Protein 2FKK (pdb70)

Nearest PDB structures (foldseek):
  2fkk-assembly1_A  TM=1.005E+00  e=3.085E-36  Tequatrovirus T4
  2fl8-assembly1_A  TM=1.005E+00  e=4.673E-34  Tequatrovirus T4
  5iv5-assembly1_I  TM=9.991E-01  e=5.863E-32  Tequatrovirus T4
  5hx2-assembly1_G  TM=9.433E-01  e=1.288E-26  Tequatrovirus T4
  5hx2-assembly1_I  TM=9.293E-01  e=6.303E-25  Tequatrovirus T4

B-factor: mean 24.25, std 15.14, range [9.99, 146.69]

Solvent-accessible surface area: 15384 Å² total; per-residue (Å²): 226,209,141,94,88,37,121,23,59,88,34,77,68,26,47,49,16,73,41,102,120,148,48,20,101,80,51,19,83,90,38,164,72,76,112,25,78,37,108,56,98,48,38,79,25,38,56,108,55,54,37,32,29,62,37,85,30,70,126,35,79,79,50,0,61,99,72,44,51,67,19,53,13,72,72,62,22,128,88,99,116,87,77,62,108,49,143,76,114,85,25,125,100,93,1,72,1,75,80,19,96,84,130,62,40,85,48,32,66,28,59,44,37,71,66,79,70,98,46,60,55,83,113,126,114,88,103,103,108,124,156,91,140,132,177,93,135,138,107,82,183,145,43,108,109,167,160,268,105,175,206,203,148,62,204,100,88,117,92,76,119,92,112,108,46,127,56,95,104,82,87,146,135,154,155,105,57,86,31,17,11,19,27,55

Organism: Enterobacteria phage T4 (NCBI:txid10665)

GO terms:
  GO:0098025 virus tail, baseplate (C, IDA)

Radius of gyration: 28.76 Å; Cα contacts (8 Å, |Δi|>4): 223; chains: 1; bounding box: 38×33×103 Å

Secondary structure (DSSP, 8-state):
------S-EEE-S-EEES-SSS-STTSEEEPPPEEE---SHHHHHHHHS-TT-EEEESS--S-THHHHS---EEE-STT-------S-TT-TTTSSEEEEE-TTSPEESSS------SEE---GGGPPP---SS------TT-----------SPPPSSTT-SSPPPEE---S----EEEEE--

Foldseek 3Di:
DDDDQPAWDWDAFAKAFQDPPDDDPPRIGGDHIDTQTPPDVQSVVCVVAPFFDKDWAADDQDFVCVVPVDFDKDFPQVVHDDDDADPPCPPPQRQFAQVYADPVSGTDRDGDHDDDDFWDWDDPVPDDDDDDPDDDDADDPPDDDDDVDDDDHDDDDDPVVPPDPDIGGPDDDDDDIGMMGGND

Structure (mmCIF, N/CA/C/O backbone):
data_2FKK
#
_entry.id   2FKK
#
_cell.length_a   69.843
_cell.length_b   69.843
_cell.length_c   119.672
_cell.angle_alpha   90.00
_cell.angle_beta   90.00
_cell.angle_gamma   120.00
#
_symmetry.space_group_name_H-M   'P 3 2 1'
#
loop_
_entity.id
_entity.type
_entity.pdbx_description
1 polymer 'Baseplate structural protein Gp10'
2 non-polymer 'BROMIDE ION'
3 non-polymer 'PHOSPHITE ION'
4 non-polymer 2-AMINO-2-HYDROXYMETHYL-PROPANE-1,3-DIOL
5 non-polymer 1,2-ETHANEDIOL
6 water water
#
loop_
_atom_site.group_PDB
_atom_site.id
_atom_site.type_symbol
_atom_site.label_atom_id
_atom_site.label_alt_id
_atom_site.label_comp_id
_atom_site.label_asym_id
_atom_site.label_entity_id
_atom_site.label_seq_id
_atom_site.pdbx_PDB_ins_code
_atom_site.Cartn_x
_atom_site.Cartn_y
_atom_site.Cartn_z
_atom_site.occupancy
_atom_site.B_iso_or_equiv
_atom_site.auth_seq_id
_atom_site.auth_comp_id
_atom_site.auth_asym_id
_atom_site.auth_atom_id
_atom_site.pdbx_PDB_model_num
ATOM 1 N N . LEU A 1 10 ? 27.115 20.871 -10.861 1.00 55.54 406 LEU A N 1
ATOM 2 C CA . LEU A 1 10 ? 28.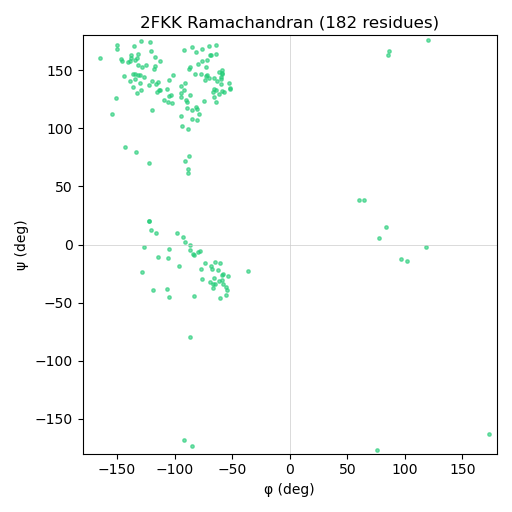279 21.691 -10.913 1.00 32.11 406 LEU A CA 1
ATOM 3 C C . LEU A 1 10 ? 29.239 21.259 -9.756 1.00 22.73 406 LEU A C 1
ATOM 4 O O . LEU A 1 10 ? 28.864 20.418 -8.957 1.00 22.15 406 LEU A O 1
ATOM 20 N N . TYR A 1 11 ? 30.424 21.824 -9.788 1.00 23.03 407 TYR A N 1
ATOM 21 C CA . TYR A 1 11 ? 31.528 21.386 -8.965 1.00 20.83 407 TYR A CA 1
ATOM 22 C C . TYR A 1 11 ? 31.978 22.466 -8.005 1.00 18.21 407 TYR A C 1
ATOM 23 O O . TYR A 1 11 ? 31.810 23.663 -8.257 1.00 22.95 407 TYR A O 1
ATOM 41 N N . VAL A 1 12 ? 32.567 22.025 -6.879 1.00 17.36 408 VAL A N 1
ATOM 42 C CA . VAL A 1 12 ? 33.057 22.961 -5.865 1.00 18.01 408 VAL A CA 1
ATOM 43 C C . VAL A 1 12 ? 34.334 23.607 -6.366 1.00 17.34 408 VAL A C 1
ATOM 44 O O . VAL A 1 12 ? 35.306 22.852 -6.692 1.00 19.97 408 VAL A O 1
ATOM 57 N N . SER A 1 13 ? 34.393 24.921 -6.432 1.00 17.43 409 SER A N 1
ATOM 58 C CA . SER A 1 13 ? 35.616 25.622 -6.778 1.00 18.55 409 SER A CA 1
ATOM 59 C C . SER A 1 13 ? 36.656 25.528 -5.686 1.00 17.67 409 SER A C 1
ATOM 60 O O . SER A 1 13 ? 36.305 25.610 -4.482 1.00 18.28 409 SER A O 1
ATOM 73 N N . GLN A 1 14 ? 37.925 25.422 -6.062 1.00 18.70 410 GLN A N 1
ATOM 74 C CA . GLN A 1 14 ? 39.019 25.500 -5.098 1.00 18.67 410 GLN A CA 1
ATOM 75 C C . GLN A 1 14 ? 39.072 26.817 -4.383 1.00 20.66 410 GLN A C 1
ATOM 76 O O . GLN A 1 14 ? 39.489 26.971 -3.236 1.00 23.87 410 GLN A O 1
ATOM 90 N N . GLY A 1 15 ? 38.669 27.870 -5.022 1.00 20.56 411 GLY A N 1
ATOM 91 C CA . GLY A 1 15 ? 38.677 29.239 -4.466 1.00 21.41 411 GLY A CA 1
ATOM 92 C C . GLY A 1 15 ? 40.093 29.741 -4.487 1.00 21.14 411 GLY A C 1
ATOM 93 O O . GLY A 1 15 ? 40.967 29.026 -4.978 1.00 28.28 411 GLY A O 1
ATOM 97 N N . PRO A 1 16 ? 40.247 30.934 -3.952 1.00 23.64 412 PRO A N 1
ATOM 98 C CA . PRO A 1 16 ? 41.577 31.461 -3.857 1.00 27.15 412 PRO A CA 1
ATOM 99 C C . PRO A 1 16 ? 42.166 30.614 -2.704 1.00 26.82 412 PRO A C 1
ATOM 100 O O . PRO A 1 16 ? 41.673 30.164 -1.653 1.00 35.30 412 PRO A O 1
ATOM 111 N N . GLY A 1 17 ? 43.376 30.348 -2.980 1.00 29.71 413 GLY A N 1
ATOM 112 C CA . GLY A 1 17 ? 44.144 29.660 -1.932 1.00 23.62 413 GLY A CA 1
ATOM 113 C C . GLY A 1 17 ? 44.254 30.566 -0.722 1.00 21.02 413 GLY A C 1
ATOM 114 O O . GLY A 1 17 ? 43.899 31.739 -0.749 1.00 23.49 413 GLY A O 1
ATOM 118 N N . VAL A 1 18 ? 44.768 30.006 0.365 1.00 16.65 414 VAL A N 1
ATOM 119 C CA . VAL A 1 18 ? 44.924 30.742 1.606 1.00 16.14 414 VAL A CA 1
ATOM 120 C C . VAL A 1 18 ? 46.352 30.648 2.081 1.00 16.36 414 VAL A C 1
ATOM 121 O O . VAL A 1 18 ? 47.042 29.641 1.919 1.00 17.29 414 VAL A O 1
ATOM 134 N N . ASP A 1 19 ? 46.785 31.757 2.663 1.00 17.42 415 ASP A N 1
ATOM 135 C CA . ASP A 1 19 ? 48.134 31.824 3.262 1.00 17.42 415 ASP A CA 1
ATOM 136 C C . ASP A 1 19 ? 48.049 31.277 4.692 1.00 16.80 415 ASP A C 1
ATOM 137 O O . ASP A 1 19 ? 47.498 31.896 5.597 1.00 17.90 415 ASP A O 1
ATOM 146 N N . ILE A 1 20 ? 48.594 30.110 4.899 1.00 15.62 416 ILE A N 1
ATOM 147 C CA . ILE A 1 20 ? 48.668 29.445 6.200 1.00 14.87 416 ILE A CA 1
ATOM 148 C C . ILE A 1 20 ? 49.955 29.923 6.850 1.00 15.03 416 ILE A C 1
ATOM 149 O O . ILE A 1 20 ? 51.068 29.412 6.573 1.00 16.51 416 ILE A O 1
ATOM 165 N N . SER A 1 21 ? 49.807 30.892 7.737 1.00 15.51 417 SER A N 1
ATOM 166 C CA . SER A 1 21 ? 50.926 31.540 8.369 1.00 16.78 417 SER A CA 1
ATOM 167 C C . SER A 1 21 ? 51.147 31.140 9.800 1.00 17.30 417 SER A C 1
ATOM 168 O O . SER A 1 21 ? 52.162 31.465 10.403 1.00 19.03 417 SER A O 1
ATOM 176 N N . GLY A 1 22 ? 50.186 30.440 10.383 1.00 14.90 418 GLY A N 1
ATOM 177 C CA . GLY A 1 22 ? 50.188 30.101 11.805 1.00 15.04 418 GLY A CA 1
ATOM 178 C C . GLY A 1 22 ? 50.136 28.652 12.135 1.00 13.54 418 GLY A C 1
ATOM 179 O O . GLY A 1 22 ? 49.751 28.313 13.238 1.00 14.34 418 GLY A O 1
ATOM 183 N N . ASP A 1 23 ? 50.503 27.787 11.209 1.00 14.25 419 ASP A N 1
ATOM 184 C CA . ASP A 1 23 ? 50.501 26.343 11.494 1.00 13.96 419 ASP A CA 1
ATOM 185 C C . ASP A 1 23 ? 51.645 25.990 12.450 1.00 14.09 419 ASP A C 1
ATOM 186 O O . ASP A 1 23 ? 52.634 26.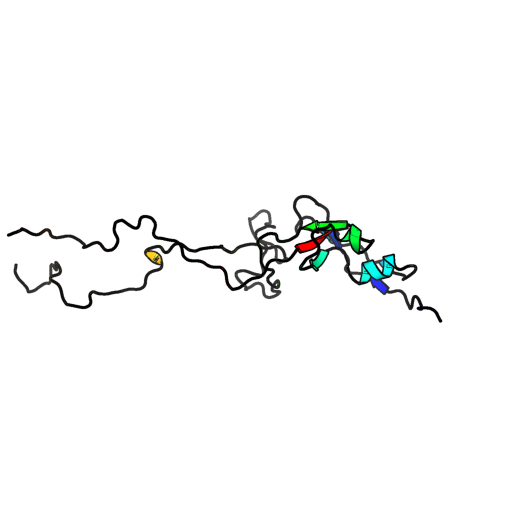692 12.547 1.00 15.70 419 ASP A O 1
ATOM 195 N N . VAL A 1 24 ? 51.464 24.838 13.101 1.00 14.36 420 VAL A N 1
ATOM 196 C CA . VAL A 1 24 ? 52.487 24.256 13.960 1.00 14.24 420 VAL A CA 1
ATOM 197 C C . VAL A 1 24 ? 52.597 22.776 13.642 1.00 14.42 420 VAL A C 1
ATOM 198 O O . VAL A 1 24 ? 51.676 22.156 13.127 1.00 15.56 420 VAL A O 1
ATOM 211 N N . ASN A 1 25 ? 53.775 22.216 14.024 1.00 14.85 421 ASN A N 1
ATOM 212 C CA . ASN A 1 25 ? 53.994 20.788 14.029 1.00 15.37 421 ASN A CA 1
ATOM 213 C C . ASN A 1 25 ? 54.537 20.386 15.398 1.00 14.56 421 ASN A C 1
ATOM 214 O O . ASN A 1 25 ? 55.163 21.155 16.082 1.00 16.03 421 ASN A O 1
ATOM 225 N N . LEU A 1 26 ? 54.250 19.137 15.746 1.00 15.09 422 LEU A N 1
ATOM 226 C CA . LEU A 1 26 ? 54.839 18.555 16.931 1.00 14.70 422 LEU A CA 1
ATOM 227 C C . LEU A 1 26 ? 56.238 18.033 16.666 1.00 16.40 422 LEU A C 1
ATOM 228 O O . LEU A 1 26 ? 56.509 17.532 15.605 1.00 18.27 422 LEU A O 1
ATOM 244 N N . THR A 1 27 ? 57.096 18.119 17.665 1.00 15.84 423 THR A N 1
ATOM 245 C CA . THR A 1 27 ? 58.411 17.552 17.593 1.00 17.13 423 THR A CA 1
ATOM 246 C C . THR A 1 27 ? 58.643 16.416 18.611 1.00 17.34 423 THR A C 1
ATOM 247 O O . THR A 1 27 ? 59.749 15.913 18.773 1.00 20.76 423 THR A O 1
ATOM 258 N N . ASP A 1 28 ? 57.550 15.975 19.265 1.00 17.09 424 ASP A N 1
ATOM 259 C CA . ASP A 1 28 ? 57.553 14.811 20.122 1.00 16.89 424 ASP A CA 1
ATOM 260 C C . ASP A 1 28 ? 56.123 14.248 20.034 1.00 16.09 424 ASP A C 1
AT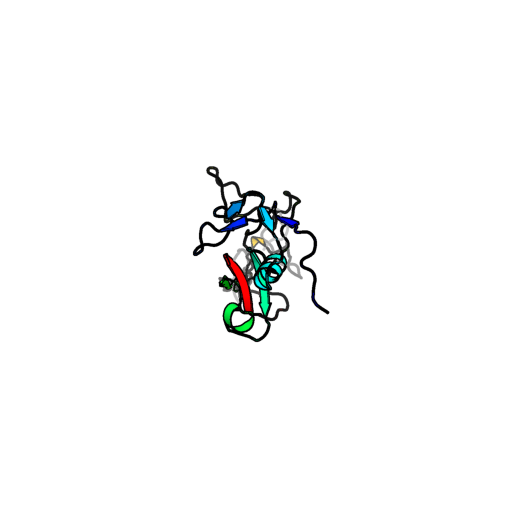OM 261 O O . ASP A 1 28 ? 55.172 14.997 20.244 1.00 17.19 424 ASP A O 1
ATOM 270 N N . PHE A 1 29 ? 56.007 12.972 19.703 1.00 16.62 425 PHE A N 1
ATOM 271 C CA . PHE A 1 29 ? 54.736 12.310 19.612 1.00 16.57 425 PHE A CA 1
ATOM 272 C C . PHE A 1 29 ? 54.453 11.392 20.784 1.00 17.14 425 PHE A C 1
ATOM 273 O O . PHE A 1 29 ? 53.382 10.822 20.841 1.00 19.25 425 PHE A O 1
ATOM 290 N N . ASP A 1 30 ? 55.409 11.254 21.678 1.00 19.26 426 ASP A N 1
ATOM 291 C CA . ASP A 1 30 ? 55.293 10.475 22.893 1.00 19.90 426 ASP A CA 1
ATOM 292 C C . ASP A 1 30 ? 54.692 11.388 23.972 1.00 20.49 426 ASP A C 1
ATOM 293 O O . ASP A 1 30 ? 53.513 11.381 24.264 1.00 23.83 426 ASP A O 1
ATOM 302 N N . LYS A 1 31 ? 55.512 12.229 24.564 1.00 20.44 427 LYS A N 1
ATOM 303 C CA . LYS A 1 31 ? 55.005 13.289 25.403 1.00 19.24 427 LYS A CA 1
ATOM 304 C C . LYS A 1 31 ? 54.575 14.421 24.474 1.00 16.81 427 LYS A C 1
ATOM 305 O O . LYS A 1 31 ? 55.382 14.957 23.727 1.00 19.58 427 LYS A O 1
ATOM 324 N N . ILE A 1 32 ? 53.300 14.764 24.492 1.00 15.80 428 ILE A N 1
ATOM 325 C CA . ILE A 1 32 ? 52.724 15.756 23.612 1.00 15.48 428 ILE A CA 1
ATOM 326 C C . ILE A 1 32 ? 52.699 17.111 24.264 1.00 14.47 428 ILE A C 1
ATOM 327 O O . ILE A 1 32 ? 52.299 17.222 25.432 1.00 16.05 428 ILE A O 1
ATOM 343 N N . GLY A 1 33 ? 53.068 18.146 23.515 1.00 14.67 429 GLY A N 1
ATOM 344 C CA . GLY A 1 33 ? 52.863 19.503 23.917 1.00 15.45 429 GLY A CA 1
ATOM 345 C C . GLY A 1 33 ? 54.097 20.307 24.030 1.00 13.79 429 GLY A C 1
ATOM 346 O O . GLY A 1 33 ? 55.231 19.832 23.895 1.00 15.04 429 GLY A O 1
ATOM 350 N N . TRP A 1 34 ? 53.907 21.588 24.322 1.00 13.83 430 TRP A N 1
ATOM 351 C CA . TRP A 1 34 ? 54.996 22.502 24.596 1.00 14.70 430 TRP A CA 1
ATOM 352 C C . TRP A 1 34 ? 55.899 21.908 25.652 1.00 15.33 430 TRP A C 1
ATOM 353 O O . TRP A 1 34 ? 55.363 21.330 26.639 1.00 15.26 430 TRP A O 1
ATOM 374 N N . PRO A 1 35 ? 57.200 21.943 25.508 1.00 15.77 431 PRO A N 1
ATOM 375 C CA . PRO A 1 35 ? 57.971 22.783 24.553 1.00 16.03 431 PRO A CA 1
ATOM 376 C C . PRO A 1 35 ? 58.159 22.203 23.187 1.00 16.26 431 PRO A C 1
ATOM 377 O O . PRO A 1 35 ? 58.762 22.843 22.334 1.00 17.51 431 PRO A O 1
ATOM 388 N N . ASN A 1 36 ? 57.723 20.959 22.954 1.00 15.52 432 ASN A N 1
ATOM 389 C CA . ASN A 1 36 ? 58.019 20.214 21.713 1.00 15.62 432 ASN A CA 1
ATOM 390 C C . ASN A 1 36 ? 56.990 20.480 20.627 1.00 14.89 432 ASN A C 1
ATOM 391 O O . ASN A 1 36 ? 56.310 19.578 20.121 1.00 15.42 432 ASN A O 1
ATOM 402 N N . VAL A 1 37 ? 56.914 21.739 20.243 1.00 15.30 433 VAL A N 1
ATOM 403 C CA . VAL A 1 37 ? 56.028 22.269 19.183 1.00 15.20 433 VAL A CA 1
ATOM 404 C C . VAL A 1 37 ? 56.870 23.258 18.417 1.00 16.41 433 VAL A C 1
ATOM 405 O O . VAL A 1 37 ? 57.656 24.000 19.010 1.00 18.80 433 VAL A O 1
ATOM 418 N N . GLU A 1 38 ? 56.710 23.282 17.096 1.00 16.14 434 GLU A N 1
ATOM 419 C CA . GLU A 1 38 ? 57.458 24.231 16.271 1.00 17.74 434 GLU A CA 1
ATOM 420 C C . GLU A 1 38 ? 56.506 24.935 15.313 1.00 16.27 434 GLU A C 1
ATOM 421 O O . GLU A 1 38 ? 55.580 24.362 14.780 1.00 17.28 434 GLU A O 1
ATOM 433 N N . ALA A 1 39 ? 56.840 26.209 15.073 1.00 18.24 435 ALA A N 1
ATOM 434 C CA . ALA A 1 39 ? 56.112 26.987 14.079 1.00 17.71 435 ALA A CA 1
ATOM 435 C C . ALA A 1 39 ? 56.499 26.498 12.672 1.00 18.55 435 ALA A C 1
ATOM 436 O O . ALA A 1 39 ? 57.633 26.085 12.435 1.00 23.69 435 ALA A O 1
ATOM 443 N N . VAL A 1 40 ? 55.576 26.520 11.787 1.00 18.76 436 VAL A N 1
ATOM 444 C CA . VAL A 1 40 ? 55.728 26.233 10.360 1.00 20.05 436 VAL A CA 1
ATOM 445 C C . VAL A 1 40 ? 55.727 27.557 9.622 1.00 21.44 436 VAL A C 1
ATOM 446 O O . VAL A 1 40 ? 54.839 28.383 9.775 1.00 20.71 436 VAL A O 1
ATOM 459 N N . GLN A 1 41 ? 56.785 27.716 8.769 1.00 23.99 437 GLN A N 1
ATOM 460 C CA . GLN A 1 41 ? 56.841 28.914 7.942 1.00 26.77 437 GLN A CA 1
ATOM 461 C C . GLN A 1 41 ? 55.599 29.019 7.051 1.00 22.83 437 GLN A C 1
ATOM 462 O O . GLN A 1 41 ? 55.047 28.000 6.632 1.00 22.81 437 GLN A O 1
ATOM 487 N N . SER A 1 42 ? 55.226 30.242 6.750 1.00 22.63 438 SER A N 1
ATOM 488 C CA . SER A 1 42 ? 54.029 30.468 5.939 1.00 21.00 438 SER A CA 1
ATOM 489 C C . SER A 1 42 ? 54.079 29.685 4.660 1.00 19.25 438 SER A C 1
ATOM 490 O O . SER A 1 42 ? 55.106 29.668 3.975 1.00 21.93 438 SER A O 1
ATOM 498 N N . TYR A 1 43 ? 52.956 29.122 4.287 1.00 18.10 439 TYR A N 1
ATOM 499 C CA . TYR A 1 43 ? 52.826 28.456 3.013 1.00 18.20 439 TYR A CA 1
ATOM 500 C C . TYR A 1 43 ? 51.432 28.663 2.479 1.00 18.05 439 TYR A C 1
ATOM 501 O O . TYR A 1 43 ? 50.483 28.936 3.195 1.00 18.53 439 TYR A O 1
ATOM 519 N N . GLN A 1 44 ? 51.332 28.518 1.146 1.00 16.83 440 GLN A N 1
ATOM 520 C CA . GLN A 1 44 ? 50.023 28.587 0.489 1.00 16.98 440 GLN A CA 1
ATOM 521 C C . GLN A 1 44 ? 49.339 27.256 0.477 1.00 17.03 440 GLN A C 1
ATOM 522 O O . GLN A 1 44 ? 49.942 26.276 0.089 1.00 22.68 440 GLN A O 1
ATOM 547 N N . ARG A 1 45 ? 48.080 27.205 0.934 1.00 15.79 441 ARG A N 1
ATOM 548 C CA . ARG A 1 45 ? 47.256 26.040 0.793 1.00 15.45 441 ARG A CA 1
ATOM 549 C C . ARG A 1 45 ? 46.286 26.298 -0.343 1.00 16.01 441 ARG A C 1
ATOM 550 O O . ARG A 1 45 ? 45.520 27.235 -0.308 1.00 17.46 441 ARG A O 1
ATOM 571 N N . GLU A 1 46 ? 46.374 25.395 -1.345 1.00 16.86 442 GLU A N 1
ATOM 572 C CA . GLU A 1 46 ? 45.399 25.318 -2.386 1.00 17.35 442 GLU A CA 1
ATOM 573 C C . GLU A 1 46 ? 44.532 24.082 -2.115 1.00 16.22 442 GLU A C 1
ATOM 574 O O . GLU A 1 46 ? 45.023 23.036 -1.722 1.00 17.14 442 GLU A O 1
ATOM 595 N N . PHE A 1 47 ? 43.234 24.239 -2.382 1.00 15.74 443 PHE A N 1
ATOM 596 C CA . PHE A 1 47 ? 42.289 23.145 -2.119 1.00 14.98 443 PHE A CA 1
ATOM 597 C C . PHE A 1 47 ? 42.191 22.227 -3.341 1.00 15.43 443 PHE A C 1
ATOM 598 O O . PHE A 1 47 ? 41.137 22.094 -3.932 1.00 16.27 443 PHE A O 1
ATOM 615 N N . ASN A 1 48 ? 43.323 21.583 -3.626 1.00 16.10 444 ASN A N 1
ATOM 616 C CA . ASN A 1 48 ? 43.369 20.668 -4.748 1.00 16.53 444 ASN A CA 1
ATOM 617 C C . ASN A 1 48 ? 42.471 19.444 -4.599 1.00 16.15 444 ASN A C 1
ATOM 618 O O . ASN A 1 48 ? 41.942 18.979 -5.605 1.00 17.87 444 ASN A O 1
ATOM 629 N N . ALA A 1 49 ? 42.345 18.983 -3.377 1.00 16.07 445 ALA A N 1
ATOM 630 C CA . ALA A 1 49 ? 41.590 17.752 -3.125 1.00 16.13 445 ALA A CA 1
ATOM 631 C C . ALA A 1 49 ? 40.983 17.830 -1.734 1.00 14.80 445 ALA A C 1
ATOM 632 O O . ALA A 1 49 ? 41.277 18.722 -0.920 1.00 15.18 445 ALA A O 1
ATOM 639 N N . VAL A 1 50 ? 40.129 16.831 -1.457 1.00 15.18 446 VAL A N 1
ATOM 640 C CA . VAL A 1 50 ? 39.487 16.772 -0.145 1.00 14.54 446 VAL A CA 1
ATOM 641 C C . VAL A 1 50 ? 40.469 16.774 0.997 1.00 13.55 446 VAL A C 1
ATOM 642 O O . VAL A 1 50 ? 40.220 17.410 2.028 1.00 14.31 446 VAL A O 1
ATOM 655 N N . SER A 1 51 ? 41.628 16.125 0.849 1.00 14.82 447 SER A N 1
ATOM 656 C CA . SER A 1 51 ? 42.613 16.124 1.928 1.00 14.53 447 SER A CA 1
ATOM 657 C C . SER A 1 51 ? 42.991 17.528 2.378 1.00 14.26 447 SER A C 1
ATOM 658 O O . SER A 1 51 ? 43.230 17.807 3.543 1.00 14.73 447 SER A O 1
ATOM 671 N N . ASN A 1 52 ? 43.115 18.467 1.423 1.00 14.56 448 ASN A N 1
ATOM 672 C CA . ASN A 1 52 ? 43.443 19.840 1.753 1.00 14.40 448 ASN A CA 1
ATOM 673 C C . ASN A 1 52 ? 42.325 20.542 2.533 1.00 13.40 448 ASN A C 1
ATOM 674 O O . ASN A 1 52 ? 42.606 21.338 3.430 1.00 13.95 448 ASN A O 1
ATOM 685 N N . ILE A 1 53 ? 41.077 20.261 2.190 1.00 13.81 449 ILE A N 1
ATOM 686 C CA . ILE A 1 53 ? 39.951 20.749 2.982 1.00 13.34 449 ILE A CA 1
ATOM 687 C C . ILE A 1 53 ? 40.028 20.205 4.402 1.00 13.17 449 ILE A C 1
ATOM 688 O O . ILE A 1 53 ? 39.867 20.942 5.385 1.00 13.05 449 ILE A O 1
ATOM 704 N N . PHE A 1 54 ? 40.290 18.917 4.523 1.00 13.29 450 PHE A N 1
ATOM 705 C CA . PHE A 1 54 ? 40.399 18.264 5.832 1.00 12.58 450 PHE A CA 1
ATOM 706 C C . PHE A 1 54 ? 41.438 18.982 6.678 1.00 12.55 450 PHE A C 1
ATOM 707 O O . PHE A 1 54 ? 41.230 19.203 7.864 1.00 13.36 450 PHE A O 1
ATOM 724 N N . ASP A 1 55 ? 42.590 19.335 6.087 1.00 13.38 451 ASP A N 1
ATOM 725 C CA . ASP A 1 55 ? 43.643 20.001 6.837 1.00 13.22 451 ASP A CA 1
ATOM 726 C C . ASP A 1 55 ? 43.245 21.394 7.315 1.00 13.51 451 ASP A C 1
ATOM 727 O O . ASP A 1 55 ? 43.737 21.837 8.346 1.00 14.28 451 ASP A O 1
ATOM 736 N N . THR A 1 56 ? 42.360 22.072 6.589 1.00 12.52 452 THR A N 1
ATOM 737 C CA . THR A 1 56 ? 41.840 23.349 6.993 1.00 13.13 452 THR A CA 1
ATOM 738 C C . THR A 1 56 ? 40.805 23.233 8.096 1.00 12.57 452 THR A C 1
ATOM 739 O O . THR A 1 56 ? 40.668 24.172 8.879 1.00 14.71 452 THR A O 1
ATOM 750 N N . ILE A 1 57 ? 40.068 22.143 8.161 1.00 12.45 453 ILE A N 1
ATOM 751 C CA . ILE A 1 57 ? 39.078 21.911 9.218 1.00 12.11 453 ILE A CA 1
ATOM 752 C C . ILE A 1 57 ? 39.685 21.364 10.464 1.00 11.84 453 ILE A C 1
ATOM 753 O O . ILE A 1 57 ? 39.372 21.818 11.589 1.00 12.90 453 ILE A O 1
ATOM 769 N N . TYR A 1 58 ? 40.565 20.400 10.330 1.00 12.08 454 TYR A N 1
ATOM 770 C CA . TYR A 1 58 ? 41.237 19.701 11.449 1.00 11.91 454 TYR A CA 1
ATOM 771 C C . TYR A 1 58 ? 42.746 19.849 11.299 1.00 11.53 454 TYR A C 1
ATOM 772 O O . TYR A 1 58 ? 43.475 18.912 11.051 1.00 13.52 454 TYR A O 1
ATOM 790 N N . PRO A 1 59 ? 43.242 21.072 11.509 1.00 11.81 455 PRO A N 1
ATOM 791 C CA . PRO A 1 59 ? 44.697 21.257 11.521 1.00 13.86 455 PRO A CA 1
ATOM 792 C C . PRO A 1 59 ? 45.368 20.505 12.668 1.00 11.64 455 PRO A C 1
ATOM 793 O O . PRO A 1 59 ? 44.715 20.088 13.639 1.00 11.96 455 PRO A O 1
ATOM 804 N N . ILE A 1 60 ? 46.659 20.335 12.575 1.00 12.43 456 ILE A N 1
ATOM 805 C CA . ILE A 1 60 ? 47.429 19.716 13.649 1.00 12.51 456 ILE A CA 1
ATOM 806 C C . ILE A 1 60 ? 47.120 20.413 14.968 1.00 11.50 456 ILE A C 1
ATOM 807 O O . ILE A 1 60 ? 47.067 21.638 15.067 1.00 12.21 456 ILE A O 1
ATOM 823 N N . GLY A 1 61 ? 46.889 19.608 15.984 1.00 11.60 457 GLY A N 1
ATOM 824 C CA . GLY A 1 61 ? 46.549 20.064 17.319 1.00 11.56 457 GLY A CA 1
ATOM 825 C C . GLY A 1 61 ? 45.079 20.066 17.609 1.00 10.90 457 GLY A C 1
ATOM 826 O O . GLY A 1 61 ? 44.670 20.229 18.761 1.00 11.51 457 GLY A O 1
ATOM 830 N N . THR A 1 62 ? 44.240 19.917 16.602 1.00 10.97 458 THR A N 1
ATOM 831 C CA . THR A 1 62 ? 42.802 19.944 16.806 1.00 10.68 458 THR A CA 1
ATOM 832 C C . THR A 1 62 ? 42.379 18.852 17.763 1.00 10.67 458 THR A C 1
ATOM 833 O O . THR A 1 62 ? 42.819 17.707 17.654 1.00 11.37 458 THR A O 1
ATOM 844 N N . ILE A 1 63 ? 41.462 19.228 18.658 1.00 10.50 459 ILE A N 1
ATOM 845 C CA . ILE A 1 63 ? 40.804 18.265 19.529 1.00 11.09 459 ILE A CA 1
ATOM 846 C C . ILE A 1 63 ? 39.482 17.818 18.924 1.00 10.86 459 ILE A C 1
ATOM 847 O O . ILE A 1 63 ? 38.668 18.669 18.544 1.00 12.50 459 ILE A O 1
ATOM 870 N N . TYR A 1 64 ? 39.300 16.516 18.809 1.00 10.49 460 TYR A N 1
ATOM 871 C CA . TYR A 1 64 ? 38.119 15.897 18.263 1.00 10.60 460 TYR A CA 1
ATOM 872 C C . TYR A 1 64 ? 37.540 14.965 19.298 1.00 10.43 460 TYR A C 1
ATOM 873 O O . TYR A 1 64 ? 38.282 14.222 19.946 1.00 11.58 460 TYR A O 1
ATOM 891 N N . GLU A 1 65 ? 36.213 14.956 19.467 1.00 10.67 461 GLU A N 1
ATOM 892 C CA . GLU A 1 65 ? 35.556 14.099 20.436 1.00 10.84 461 GLU A CA 1
ATOM 893 C C . GLU A 1 65 ? 34.414 13.342 19.786 1.00 10.63 461 GLU A C 1
ATOM 894 O O . GLU A 1 65 ? 33.610 13.909 19.041 1.00 11.17 461 GLU A O 1
ATOM 906 N N . ASN A 1 66 ? 34.295 12.058 20.142 1.00 10.75 462 ASN A N 1
ATOM 907 C CA . ASN A 1 66 ? 33.234 11.203 19.672 1.00 10.76 462 ASN A CA 1
ATOM 908 C C . ASN A 1 66 ? 32.688 10.488 20.886 1.00 10.86 462 ASN A C 1
ATOM 909 O O . ASN A 1 66 ? 33.429 9.909 21.692 1.00 11.57 462 ASN A O 1
ATOM 920 N N . ALA A 1 67 ? 31.361 10.487 21.068 1.00 11.18 463 ALA A N 1
ATOM 921 C CA . ALA A 1 67 ? 30.769 9.878 22.230 1.00 11.46 463 ALA A CA 1
ATOM 922 C C . ALA A 1 67 ? 30.865 8.368 22.253 1.00 11.17 463 ALA A C 1
ATOM 923 O O . ALA A 1 67 ? 30.896 7.786 23.331 1.00 12.28 463 ALA A O 1
ATOM 930 N N . VAL A 1 68 ? 30.825 7.742 21.087 1.00 11.46 464 VAL A N 1
ATOM 931 C CA . VAL A 1 68 ? 30.569 6.302 21.003 1.00 11.72 464 VAL A CA 1
ATOM 932 C C . VAL A 1 68 ? 31.542 5.509 20.201 1.00 12.08 464 VAL A C 1
ATOM 933 O O . VAL A 1 68 ? 31.616 4.275 20.358 1.00 13.46 464 VAL A O 1
ATOM 946 N N . ASN A 1 69 ? 32.260 6.123 19.243 1.00 11.84 465 ASN A N 1
ATOM 947 C CA . ASN A 1 69 ? 33.116 5.397 18.345 1.00 12.00 465 ASN A CA 1
ATOM 948 C C . ASN A 1 69 ? 34.468 5.208 19.046 1.00 12.42 465 ASN A C 1
ATOM 949 O O . ASN A 1 69 ? 35.115 6.202 19.347 1.00 13.02 465 ASN A O 1
ATOM 960 N N . PRO A 1 70 ? 34.867 3.964 19.339 1.00 13.10 466 PRO A N 1
ATOM 961 C CA . PRO A 1 70 ? 36.131 3.776 20.089 1.00 14.77 466 PRO A CA 1
ATOM 962 C C . PRO A 1 70 ? 37.355 3.805 19.185 1.00 15.40 466 PRO A C 1
ATOM 963 O O . PRO A 1 70 ? 38.486 3.729 19.659 1.00 18.30 466 PRO A O 1
ATOM 974 N N . ASN A 1 71 ? 37.169 3.799 17.878 1.00 13.59 467 ASN A N 1
ATOM 975 C CA . ASN A 1 71 ? 38.275 3.530 16.974 1.00 13.71 467 ASN A CA 1
ATOM 976 C C . ASN A 1 71 ? 39.118 4.764 16.736 1.00 13.38 467 ASN A C 1
ATOM 977 O O . ASN A 1 71 ? 38.709 5.904 16.977 1.00 14.12 467 ASN A O 1
ATOM 988 N N . ASN A 1 72 ? 40.303 4.598 16.171 1.00 14.03 468 ASN A N 1
ATOM 989 C CA . ASN A 1 72 ? 41.090 5.755 15.809 1.00 13.39 468 ASN A CA 1
ATOM 990 C C . ASN A 1 72 ? 40.383 6.559 14.731 1.00 12.77 468 ASN A C 1
ATOM 991 O O . ASN A 1 72 ? 39.935 5.937 13.750 1.00 13.49 468 ASN A O 1
ATOM 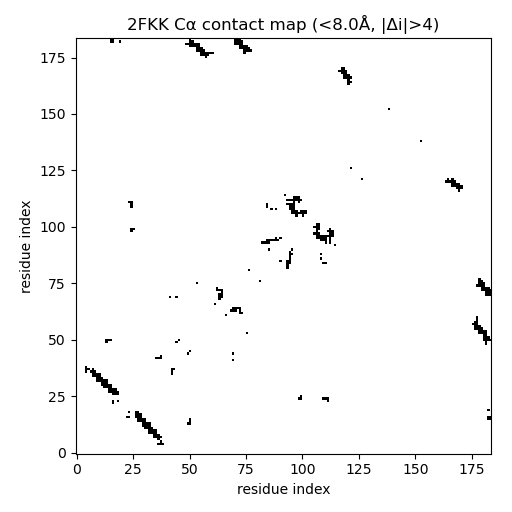1002 N N . PRO A 1 73 ? 40.265 7.862 14.848 1.00 12.35 469 PRO A N 1
ATOM 1003 C CA . PRO A 1 73 ? 39.521 8.638 13.824 1.00 12.48 469 PRO A CA 1
ATOM 1004 C C . PRO A 1 73 ? 39.986 8.427 12.415 1.00 12.93 469 PRO A C 1
ATOM 1005 O O . PRO A 1 73 ? 39.146 8.566 11.521 1.00 12.92 469 PRO A O 1
ATOM 1016 N N . VAL A 1 74 ? 41.237 8.080 12.129 1.00 13.27 470 VAL A N 1
ATOM 1017 C CA . VAL A 1 74 ? 41.592 7.887 10.711 1.00 13.51 470 VAL A CA 1
ATOM 1018 C C . VAL A 1 74 ? 40.731 6.794 10.067 1.00 13.56 470 VAL A C 1
ATOM 1019 O O . VAL A 1 74 ? 40.425 6.859 8.886 1.00 14.32 470 VAL A O 1
ATOM 1032 N N . THR A 1 75 ? 40.313 5.819 10.859 1.00 13.87 471 THR A N 1
ATOM 1033 C CA . THR A 1 75 ? 39.563 4.698 10.331 1.00 14.03 471 THR A CA 1
ATOM 1034 C C . THR A 1 75 ? 38.126 5.051 9.966 1.00 13.55 471 THR A C 1
ATOM 1035 O O . THR A 1 75 ? 37.488 4.280 9.251 1.00 14.22 471 THR A O 1
ATOM 1046 N N . TYR A 1 76 ? 37.618 6.187 10.437 1.00 13.07 472 TYR A N 1
ATOM 1047 C CA . TYR A 1 76 ? 36.292 6.597 10.094 1.00 13.34 472 TYR A CA 1
ATOM 1048 C C . TYR A 1 76 ? 36.165 7.993 9.521 1.00 13.05 472 TYR A C 1
ATOM 1049 O O . TYR A 1 76 ? 35.089 8.387 9.061 1.00 13.95 472 TYR A O 1
ATOM 1067 N N . MET A 1 77 ? 37.267 8.724 9.420 1.00 13.06 473 MET A N 1
ATOM 1068 C CA . MET A 1 77 ? 37.374 9.965 8.723 1.00 12.76 473 MET A CA 1
ATOM 1069 C C . MET A 1 77 ? 38.136 9.834 7.423 1.00 13.67 473 MET A C 1
ATOM 1070 O O . MET A 1 77 ? 37.834 10.533 6.451 1.00 15.92 473 MET A O 1
ATOM 1084 N N . GLY A 1 78 ? 39.172 9.023 7.409 1.00 14.30 474 GLY A N 1
ATOM 1085 C CA . GLY A 1 78 ? 39.999 8.846 6.236 1.00 14.58 474 GLY A CA 1
ATOM 1086 C C . GLY A 1 78 ? 41.301 9.569 6.239 1.00 14.19 474 GLY A C 1
ATOM 1087 O O . GLY A 1 78 ? 42.148 9.267 5.400 1.00 16.27 474 GLY A O 1
ATOM 1091 N N . PHE A 1 79 ? 41.519 10.540 7.139 1.00 14.10 475 PHE A N 1
ATOM 1092 C CA . PHE A 1 79 ? 42.613 11.445 7.090 1.00 13.63 475 PHE A CA 1
ATOM 1093 C C . PHE A 1 79 ? 43.165 11.689 8.527 1.00 14.16 475 PHE A C 1
ATOM 1094 O O . PHE A 1 79 ? 42.423 11.562 9.492 1.00 13.85 475 PHE A O 1
ATOM 1111 N N . GLY A 1 80 ? 44.408 12.107 8.567 1.00 14.57 476 GLY A N 1
ATOM 1112 C CA . GLY A 1 80 ? 45.067 12.522 9.771 1.00 15.18 476 GLY A CA 1
ATOM 1113 C C . GLY A 1 80 ? 45.684 11.378 10.563 1.00 14.18 476 GLY A C 1
ATOM 1114 O O . GLY A 1 80 ? 45.329 10.236 10.387 1.00 15.77 476 GLY A O 1
ATOM 1118 N N . SER A 1 81 ? 46.591 11.770 11.470 1.00 14.01 477 SER A N 1
ATOM 1119 C CA . SER A 1 81 ? 47.117 10.900 12.480 1.00 14.03 477 SER A CA 1
ATOM 1120 C C . SER A 1 81 ? 46.636 11.412 13.826 1.00 13.03 477 SER A C 1
ATOM 1121 O O . SER A 1 81 ? 46.761 12.627 14.097 1.00 13.83 477 SER A O 1
ATOM 1134 N N . TRP A 1 82 ? 46.134 10.540 14.671 1.00 12.99 478 TRP A N 1
ATOM 1135 C CA . TRP A 1 82 ? 45.413 10.899 15.865 1.00 12.60 478 TRP A CA 1
ATOM 1136 C C . TRP A 1 82 ? 45.860 10.092 17.054 1.00 12.90 478 TRP A C 1
ATOM 1137 O O . TRP A 1 82 ? 46.128 8.891 16.919 1.00 14.70 478 TRP A O 1
ATOM 1158 N N . LYS A 1 83 ? 45.830 10.702 18.224 1.00 12.70 479 LYS A N 1
ATOM 1159 C CA . LYS A 1 83 ? 46.196 10.074 19.496 1.00 13.08 479 LYS A CA 1
ATOM 1160 C C . LYS A 1 83 ? 45.190 10.445 20.561 1.00 12.33 479 LYS A C 1
ATOM 1161 O O . LYS A 1 83 ? 44.690 11.572 20.556 1.00 12.43 479 LYS A O 1
ATOM 1180 N N . LEU A 1 84 ? 44.918 9.557 21.494 1.00 12.50 480 LEU A N 1
ATOM 1181 C CA . LEU A 1 84 ? 44.013 9.918 22.589 1.00 12.36 480 LEU A CA 1
ATOM 1182 C C . LEU A 1 84 ? 44.594 11.096 23.340 1.00 12.55 480 LEU A C 1
ATOM 1183 O O . LEU A 1 84 ? 45.820 11.165 23.548 1.00 13.96 480 LEU A O 1
ATOM 1199 N N . PHE A 1 85 ? 43.748 12.006 23.810 1.00 12.11 481 PHE A N 1
ATOM 1200 C CA . PHE A 1 85 ? 44.177 13.218 24.453 1.00 11.79 481 PHE A CA 1
ATOM 1201 C C . PHE A 1 85 ? 43.383 13.533 25.710 1.00 11.94 481 PHE A C 1
ATOM 1202 O O . PHE A 1 85 ? 42.149 13.443 25.744 1.00 13.48 481 PHE A O 1
ATOM 1219 N N . GLY A 1 86 ? 44.102 13.914 26.751 1.00 11.72 482 GLY A N 1
ATOM 1220 C CA . GLY A 1 86 ? 43.423 14.352 27.972 1.00 13.00 482 GLY A CA 1
ATOM 1221 C C . GLY A 1 86 ? 42.630 13.254 28.632 1.00 11.53 482 GLY A C 1
ATOM 1222 O O . GLY A 1 86 ? 41.546 13.500 29.176 1.00 12.46 482 GLY A O 1
ATOM 1226 N N . GLN A 1 87 ? 43.140 12.043 28.634 1.00 11.87 483 GLN A N 1
ATOM 1227 C CA . GLN A 1 87 ? 42.450 10.944 29.286 1.00 11.94 483 GLN A CA 1
ATOM 1228 C C . GLN A 1 87 ? 42.298 11.236 30.767 1.00 11.69 483 GLN A C 1
ATOM 1229 O O . GLN A 1 87 ? 43.276 11.570 31.454 1.00 12.84 483 GLN A O 1
ATOM 1243 N N . GLY A 1 88 ? 41.089 11.088 31.266 1.00 11.76 484 GLY A N 1
ATOM 1244 C CA . GLY A 1 88 ? 40.769 11.361 32.649 1.00 11.68 484 GLY A CA 1
ATOM 1245 C C . GLY A 1 88 ? 40.632 12.821 32.982 1.00 11.81 484 GLY A C 1
ATOM 1246 O O . GLY A 1 88 ? 40.454 13.151 34.166 1.00 11.98 484 GLY A O 1
ATOM 1250 N N . LYS A 1 89 ? 40.697 13.715 31.990 1.00 10.98 485 LYS A N 1
ATOM 1251 C CA . LYS A 1 89 ? 40.710 15.134 32.216 1.00 10.64 485 LYS A CA 1
ATOM 1252 C C . LYS A 1 89 ? 39.522 15.812 31.603 1.00 10.15 485 LYS A C 1
ATOM 1253 O O . LYS A 1 89 ? 39.016 15.416 30.552 1.00 11.13 485 LYS A O 1
ATOM 1288 N N . VAL A 1 90 ? 39.128 16.918 32.225 1.00 10.48 486 VAL A N 1
ATOM 1289 C CA . VAL A 1 90 ? 38.320 17.942 31.580 1.00 10.42 486 VAL A CA 1
ATOM 1290 C C . VAL A 1 90 ? 39.207 18.919 30.858 1.00 10.52 486 VAL A C 1
ATOM 1291 O O . VAL A 1 90 ? 40.372 19.110 31.254 1.00 12.25 486 VAL A O 1
ATOM 1314 N N . LEU A 1 91 ? 38.700 19.562 29.810 1.00 10.12 487 LEU A N 1
ATOM 1315 C CA . LEU A 1 91 ? 39.431 20.626 29.144 1.00 9.99 487 LEU A CA 1
ATOM 1316 C C . LEU A 1 91 ? 39.044 21.965 29.763 1.00 10.19 487 LEU A C 1
ATOM 1317 O O . LEU A 1 91 ? 37.860 22.273 29.927 1.00 12.05 487 LEU A O 1
ATOM 1333 N N . VAL A 1 92 ? 40.038 22.775 30.074 1.00 10.40 488 VAL A N 1
ATOM 1334 C CA . VAL A 1 92 ? 39.824 24.152 30.512 1.00 10.61 488 VAL A CA 1
ATOM 1335 C C . VAL A 1 92 ? 40.396 25.067 29.476 1.00 10.44 488 VAL A C 1
ATOM 1336 O O . VAL A 1 92 ? 41.448 24.825 28.919 1.00 11.01 488 VAL A O 1
ATOM 1349 N N . GLY A 1 93 ? 39.675 26.170 29.201 1.00 10.54 489 GLY A N 1
ATOM 1350 C CA . GLY A 1 93 ? 40.216 27.147 28.268 1.00 11.02 489 GLY A CA 1
ATOM 1351 C C . GLY A 1 93 ? 41.444 27.806 28.809 1.00 10.82 489 GLY A C 1
ATOM 1352 O O . GLY A 1 93 ? 41.449 28.362 29.913 1.00 11.73 489 GLY A O 1
ATOM 1356 N N . TRP A 1 94 ? 42.525 27.788 28.036 1.00 11.03 490 TRP A N 1
ATOM 1357 C CA . TRP A 1 94 ? 43.716 28.522 28.385 1.00 11.21 490 TRP A CA 1
ATOM 1358 C C . TRP A 1 94 ? 43.407 29.997 28.497 1.00 11.37 490 TRP A C 1
ATOM 1359 O O . TRP A 1 94 ? 42.607 30.538 27.720 1.00 12.16 490 TRP A O 1
ATOM 1380 N N . ASN A 1 95 ? 44.028 30.644 29.460 1.00 11.64 491 ASN A N 1
ATOM 1381 C CA . ASN A 1 95 ? 43.787 32.030 29.730 1.00 12.74 491 ASN A CA 1
ATOM 1382 C C . ASN A 1 95 ? 44.936 32.915 29.261 1.00 13.04 491 ASN A C 1
ATOM 1383 O O . ASN A 1 95 ? 46.086 32.708 29.707 1.00 13.64 491 ASN A O 1
ATOM 1394 N N . GLU A 1 96 ? 44.627 33.880 28.396 1.00 14.08 492 GLU A N 1
ATOM 1395 C CA . GLU A 1 96 ? 45.621 34.844 27.978 1.00 15.82 492 GLU A CA 1
ATOM 1396 C C . GLU A 1 96 ? 46.013 35.771 29.114 1.00 17.06 492 GLU A C 1
ATOM 1397 O O . GLU A 1 96 ? 47.057 36.416 29.012 1.00 19.50 492 GLU A O 1
ATOM 1418 N N . ASP A 1 97 ? 45.205 35.870 30.176 1.00 17.25 493 ASP A N 1
ATOM 1419 C CA . ASP A 1 97 ? 45.536 36.648 31.360 1.00 18.64 493 ASP A CA 1
ATOM 1420 C C . ASP A 1 97 ? 46.481 35.862 32.272 1.00 17.89 493 ASP A C 1
ATOM 1421 O O . ASP A 1 97 ? 46.090 34.891 32.872 1.00 18.47 493 ASP A O 1
ATOM 1430 N N . ILE A 1 98 ? 47.748 36.317 32.282 1.00 19.65 494 ILE A N 1
ATOM 1431 C CA . ILE A 1 98 ? 48.766 35.589 33.010 1.00 22.22 494 ILE A CA 1
ATOM 1432 C C . ILE A 1 98 ? 48.603 35.516 34.487 1.00 24.22 494 ILE A C 1
ATOM 1433 O O . ILE A 1 98 ? 49.327 34.739 35.099 1.00 27.01 494 ILE A O 1
ATOM 1449 N N . SER A 1 99 ? 47.736 36.362 34.984 1.00 24.70 495 SER A N 1
ATOM 1450 C CA . SER A 1 99 ? 47.472 36.295 36.414 1.00 26.58 495 SER A CA 1
ATOM 1451 C C . SER A 1 99 ? 46.540 35.155 36.797 1.00 23.96 495 SER A C 1
ATOM 1452 O O . SER A 1 99 ? 46.336 34.941 38.005 1.00 27.06 495 SER A O 1
ATOM 1465 N N . ASP A 1 100 ? 45.980 34.417 35.898 1.00 20.98 496 ASP A N 1
ATOM 1466 C CA . ASP A 1 100 ? 45.156 33.265 36.282 1.00 18.12 496 ASP A CA 1
ATOM 1467 C C . ASP A 1 100 ? 46.054 32.256 36.976 1.00 17.88 496 ASP A C 1
ATOM 1468 O O . ASP A 1 100 ? 47.030 31.788 36.360 1.00 18.05 496 ASP A O 1
ATOM 1477 N N . PRO A 1 101 ? 45.802 31.847 38.204 1.00 18.60 497 PRO A N 1
ATOM 1478 C CA . PRO A 1 101 ? 46.744 30.994 38.926 1.00 19.68 497 PRO A CA 1
ATOM 1479 C C . PRO A 1 101 ? 46.681 29.525 38.553 1.00 18.67 497 PRO A C 1
ATOM 1480 O O . PRO A 1 101 ? 47.505 28.722 39.030 1.00 20.54 497 PRO A O 1
ATOM 1491 N N . ASN A 1 102 ? 45.714 29.162 37.732 1.00 16.18 498 ASN A N 1
ATOM 1492 C CA . ASN A 1 102 ? 45.533 27.764 37.349 1.00 14.67 498 ASN A CA 1
ATOM 1493 C C . ASN A 1 102 ? 45.690 27.528 35.850 1.00 13.83 498 ASN A C 1
ATOM 1494 O O . ASN A 1 102 ? 46.169 26.456 35.493 1.00 15.81 498 ASN A O 1
ATOM 1505 N N . PHE A 1 103 ? 45.186 28.438 35.018 1.00 12.63 499 PHE A N 1
ATOM 1506 C CA . PHE A 1 103 ? 44.889 28.097 33.633 1.00 12.10 499 PHE A CA 1
ATOM 1507 C C . PHE A 1 103 ? 45.640 28.926 32.588 1.00 11.89 499 PHE A C 1
ATOM 1508 O O . PHE A 1 103 ? 45.314 28.863 31.417 1.00 12.94 499 PHE A O 1
ATOM 1525 N N . ALA A 1 104 ? 46.653 29.663 33.019 1.00 12.76 500 ALA A N 1
ATOM 1526 C CA . ALA A 1 104 ? 47.521 30.407 32.143 1.00 12.58 500 ALA A CA 1
ATOM 1527 C C . ALA A 1 104 ? 48.891 29.799 31.936 1.00 12.77 500 ALA A C 1
ATOM 1528 O O . ALA A 1 104 ? 49.423 29.780 30.809 1.00 13.71 500 ALA A O 1
ATOM 1535 N N . LEU A 1 105 ? 49.534 29.351 33.007 1.00 13.09 501 LEU A N 1
ATOM 1536 C CA . LEU A 1 105 ? 50.930 28.985 32.979 1.00 13.27 501 LEU A CA 1
ATOM 1537 C C . LEU A 1 105 ? 51.115 27.481 33.028 1.00 13.50 501 LEU A C 1
ATOM 1538 O O . LEU A 1 105 ? 50.468 26.795 33.800 1.00 14.68 501 LEU A O 1
ATOM 1554 N N . ASN A 1 106 ? 51.979 26.981 32.169 1.00 12.44 502 ASN A N 1
ATOM 1555 C CA . ASN A 1 106 ? 52.102 25.559 31.911 1.00 12.23 502 ASN A CA 1
ATOM 1556 C C . ASN A 1 106 ? 53.172 24.914 32.789 1.00 12.79 502 ASN A C 1
ATOM 1557 O O . ASN A 1 106 ? 54.370 24.998 32.521 1.00 13.03 502 ASN A O 1
ATOM 1568 N N . ASN A 1 107 ? 52.708 24.241 33.835 1.00 12.79 503 ASN A N 1
ATOM 1569 C CA . ASN A 1 107 ? 53.581 23.481 34.744 1.00 12.89 503 ASN A CA 1
ATOM 1570 C C . ASN A 1 107 ? 54.340 22.372 34.078 1.00 13.12 503 ASN A C 1
ATOM 1571 O O . ASN A 1 107 ? 55.289 21.854 34.692 1.00 14.68 503 ASN A O 1
ATOM 1582 N N . ASN A 1 108 ? 53.947 21.960 32.889 1.00 13.09 504 ASN A N 1
ATOM 1583 C CA . ASN A 1 108 ? 54.632 20.916 32.120 1.00 13.53 504 ASN A CA 1
ATOM 1584 C C . ASN A 1 108 ? 55.700 21.455 31.187 1.00 14.31 504 ASN A C 1
ATOM 1585 O O . ASN A 1 108 ? 56.326 20.654 30.493 1.00 16.28 504 ASN A O 1
ATOM 1596 N N . ASP A 1 109 ? 55.929 22.768 31.195 1.00 13.81 505 ASP A N 1
ATOM 1597 C CA . ASP A 1 109 ? 56.903 23.368 30.308 1.00 14.00 505 ASP A CA 1
ATOM 1598 C C . ASP A 1 109 ? 57.598 24.488 31.059 1.00 13.84 505 ASP A C 1
ATOM 1599 O O . ASP A 1 109 ? 57.276 25.656 30.969 1.00 14.75 505 ASP A O 1
ATOM 1608 N N . LEU A 1 110 ? 58.616 24.080 31.834 1.00 14.93 506 LEU A N 1
ATOM 1609 C CA . LEU A 1 110 ? 59.361 24.969 32.685 1.00 15.30 506 LEU A CA 1
ATOM 1610 C C . LEU A 1 110 ? 60.702 25.363 32.066 1.00 16.20 506 LEU A C 1
ATOM 1611 O O . LEU A 1 110 ? 61.327 24.567 31.385 1.00 18.47 506 LEU A O 1
ATOM 1627 N N . ASP A 1 111 ? 61.109 26.593 32.329 1.00 16.62 507 ASP A N 1
ATOM 1628 C CA . ASP A 1 111 ? 62.384 27.075 31.859 1.00 18.38 507 ASP A CA 1
ATOM 1629 C C . ASP A 1 111 ? 63.445 26.652 32.854 1.00 18.99 507 ASP A C 1
ATOM 1630 O O . ASP A 1 111 ? 63.204 25.925 33.809 1.00 19.07 507 ASP A O 1
ATOM 1639 N N . SER A 1 112 ? 64.662 27.120 32.655 1.00 22.32 508 SER A N 1
ATOM 1640 C CA . SER A 1 112 ? 65.786 26.659 33.463 1.00 24.24 508 SER A CA 1
ATOM 1641 C C . SER A 1 112 ? 65.676 27.104 34.917 1.00 23.62 508 SER A C 1
ATOM 1642 O O . SER A 1 112 ? 66.352 26.459 35.731 1.00 26.02 508 SER A O 1
ATOM 1650 N N . GLY A 1 113 ? 64.909 28.129 35.194 1.00 19.67 509 GLY A N 1
ATOM 1651 C CA . GLY A 1 113 ? 64.674 28.542 36.570 1.00 19.27 509 GLY A CA 1
ATOM 1652 C C . GLY A 1 113 ? 63.433 27.908 37.152 1.00 16.10 509 GLY A C 1
ATOM 1653 O O . GLY A 1 113 ? 62.998 28.258 38.257 1.00 17.00 509 GLY A O 1
ATOM 1657 N N . GLY A 1 114 ? 62.769 26.982 36.474 1.00 16.07 510 GLY A N 1
ATOM 1658 C CA . GLY A 1 114 ? 61.572 26.380 36.950 1.00 15.76 510 GLY A CA 1
ATOM 1659 C C . GLY A 1 114 ? 60.312 27.174 36.679 1.00 14.94 510 GLY A C 1
ATOM 1660 O O . GLY A 1 114 ? 59.264 26.907 37.263 1.00 16.57 510 GLY A O 1
ATOM 1664 N N . ASN A 1 115 ? 60.377 28.145 35.797 1.00 14.52 511 ASN A N 1
ATOM 1665 C CA . ASN A 1 115 ? 59.238 29.038 35.545 1.00 14.79 511 ASN A CA 1
ATOM 1666 C C . ASN A 1 115 ? 58.415 28.535 34.367 1.00 15.16 511 ASN A C 1
ATOM 1667 O O . ASN A 1 115 ? 58.955 28.220 33.310 1.00 16.43 511 ASN A O 1
ATOM 1678 N N . PRO A 1 116 ? 57.117 28.444 34.548 1.00 15.81 512 PRO A N 1
ATOM 1679 C CA . PRO A 1 116 ? 56.246 27.872 33.491 1.00 15.68 512 PRO A CA 1
ATOM 1680 C C . PRO A 1 116 ? 55.987 28.843 32.369 1.00 17.51 512 PRO A C 1
ATOM 1681 O O . PRO A 1 116 ? 55.863 30.027 32.521 1.00 21.07 512 PRO A O 1
ATOM 1692 N N . SER A 1 117 ? 55.860 28.273 31.164 1.00 16.00 513 SER A N 1
ATOM 1693 C CA . SER A 1 117 ? 55.529 29.074 30.004 1.00 15.59 513 SER A CA 1
ATOM 1694 C C . SER A 1 117 ? 54.067 29.475 29.963 1.00 13.58 513 SER A C 1
ATOM 1695 O O . SER A 1 117 ? 53.200 28.804 30.505 1.00 14.36 513 SER A O 1
ATOM 1703 N N . HIS A 1 118 ? 53.782 30.533 29.240 1.00 14.23 514 HIS A N 1
ATOM 1704 C CA . HIS A 1 118 ? 52.413 30.998 29.053 1.00 13.70 514 HIS A CA 1
ATOM 1705 C C . HIS A 1 118 ? 51.838 30.331 27.805 1.00 12.87 514 HIS A C 1
ATOM 1706 O O . HIS A 1 118 ? 51.724 30.940 26.748 1.00 14.63 514 HIS A O 1
ATOM 1720 N N . THR A 1 119 ? 51.571 29.030 27.968 1.00 13.54 515 THR A N 1
ATOM 1721 C CA . THR A 1 119 ? 51.082 28.175 26.913 1.00 12.64 515 THR A CA 1
ATOM 1722 C C . THR A 1 119 ? 49.999 27.267 27.468 1.00 12.20 515 THR A C 1
ATOM 1723 O O . THR A 1 119 ? 49.945 27.002 28.666 1.00 12.13 515 THR A O 1
ATOM 1734 N N . ALA A 1 120 ? 49.200 26.747 26.535 1.00 11.89 516 ALA A N 1
ATOM 1735 C CA . ALA A 1 120 ? 48.260 25.692 26.861 1.00 11.47 516 ALA A CA 1
ATOM 1736 C C . ALA A 1 120 ? 49.000 24.388 27.079 1.00 11.36 516 ALA A C 1
ATOM 1737 O O . ALA A 1 120 ? 50.081 24.168 26.515 1.00 12.38 516 ALA A O 1
ATOM 1744 N N . GL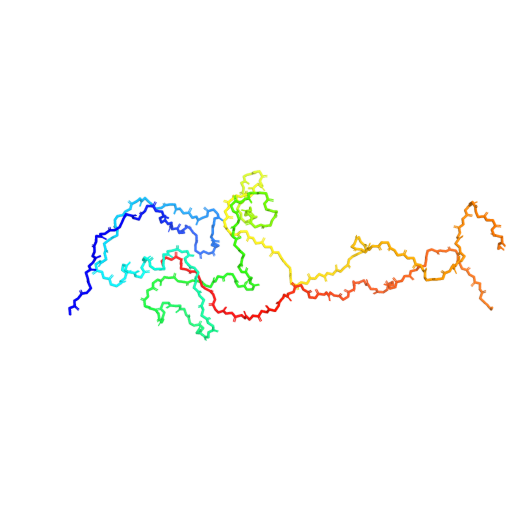Y A 1 121 ? 48.423 23.523 27.890 1.00 11.46 517 GLY A N 1
ATOM 1745 C CA . GLY A 1 121 ? 48.956 22.226 28.245 1.00 11.73 517 GLY A CA 1
ATOM 1746 C C . GLY A 1 121 ? 49.242 22.090 29.728 1.00 11.41 517 GLY A C 1
ATOM 1747 O O . GLY A 1 121 ? 49.672 21.016 30.171 1.00 12.04 517 GLY A O 1
ATOM 1751 N N . GLY A 1 122 ? 49.027 23.125 30.506 1.00 11.60 518 GLY A N 1
ATOM 1752 C CA . GLY A 1 122 ? 49.083 23.005 31.942 1.00 11.78 518 GLY A CA 1
ATOM 1753 C C . GLY A 1 122 ? 48.059 21.963 32.412 1.00 11.24 518 GLY A C 1
ATOM 1754 O O . GLY A 1 122 ? 46.990 21.825 31.833 1.00 11.91 518 GLY A O 1
ATOM 1758 N N . THR A 1 123 ? 48.414 21.282 33.482 1.00 12.08 519 THR A N 1
ATOM 1759 C CA . THR A 1 123 ? 47.563 20.262 34.084 1.00 12.21 519 THR A CA 1
ATOM 1760 C C . THR A 1 123 ? 47.504 20.493 35.562 1.00 12.42 519 THR A C 1
ATOM 1761 O O . THR A 1 123 ? 48.401 21.053 36.185 1.00 14.39 519 THR A O 1
ATOM 1772 N N . GLY A 1 124 ? 46.480 19.924 36.207 1.00 12.71 520 GLY A N 1
ATOM 1773 C CA . GLY A 1 124 ? 46.295 19.980 37.639 1.00 12.91 520 GLY A CA 1
ATOM 1774 C C . GLY A 1 124 ? 44.970 19.383 38.005 1.00 12.22 520 GLY A C 1
ATOM 1775 O O . GLY A 1 124 ? 44.349 18.694 37.213 1.00 13.47 520 GLY A O 1
ATOM 1779 N N . GLY A 1 125 ? 44.516 19.679 39.222 1.00 13.43 521 GLY A N 1
ATOM 1780 C CA . GLY A 1 125 ? 43.265 19.197 39.723 1.00 13.06 521 GLY A CA 1
ATOM 1781 C C . GLY A 1 125 ? 43.346 17.847 40.362 1.00 13.12 5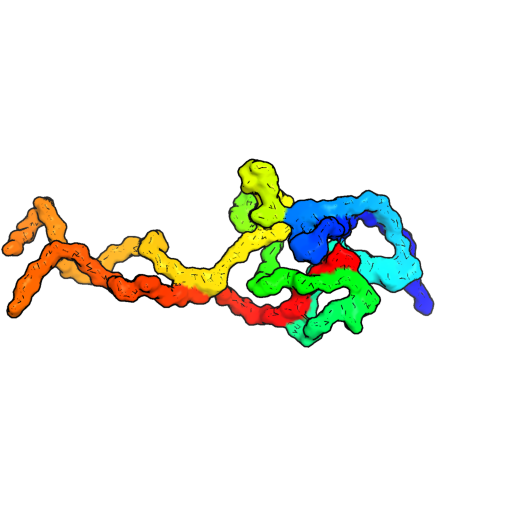21 GLY A C 1
ATOM 1782 O O . GLY A 1 125 ? 44.330 17.129 40.251 1.00 15.21 521 GLY A O 1
ATOM 1786 N N . SER A 1 126 ? 42.244 17.517 41.080 1.00 12.76 522 SER A N 1
ATOM 1787 C CA . SER A 1 126 ? 42.215 16.327 41.898 1.00 13.80 522 SER A CA 1
ATOM 1788 C C . SER A 1 126 ? 40.831 15.694 41.873 1.00 12.10 522 SER A C 1
ATOM 1789 O O . SER A 1 126 ? 39.831 16.410 41.844 1.00 12.45 522 SER A O 1
ATOM 1797 N N . THR A 1 127 ? 40.758 14.356 41.911 1.00 12.59 523 THR A N 1
ATOM 1798 C CA . THR A 1 127 ? 39.499 13.678 41.923 1.00 13.02 523 THR A CA 1
ATOM 1799 C C . THR A 1 127 ? 38.792 13.706 43.284 1.00 12.89 523 THR A C 1
ATOM 1800 O O . THR A 1 127 ? 37.580 13.514 43.313 1.00 13.44 523 THR A O 1
ATOM 1811 N N . SER A 1 128 ? 39.529 13.937 44.342 1.00 13.81 524 SER A N 1
ATOM 1812 C CA . SER A 1 128 ? 38.933 13.959 45.695 1.00 14.00 524 SER A CA 1
ATOM 1813 C C . SER A 1 128 ? 39.752 14.909 46.531 1.00 13.96 524 SER A C 1
ATOM 1814 O O . SER A 1 128 ? 40.859 15.291 46.184 1.00 15.57 524 SER A O 1
ATOM 1822 N N . VAL A 1 129 ? 39.201 15.233 47.703 1.00 14.13 525 VAL A N 1
ATOM 1823 C CA . VAL A 1 129 ? 39.892 15.967 48.728 1.00 14.51 525 VAL A CA 1
ATOM 1824 C C . VAL A 1 129 ? 39.718 15.212 50.044 1.00 14.01 525 VAL A C 1
ATOM 1825 O O . VAL A 1 129 ? 38.693 14.610 50.318 1.00 15.73 525 VAL A O 1
ATOM 1848 N N . THR A 1 130 ? 40.753 15.278 50.867 1.00 14.62 526 THR A N 1
ATOM 1849 C CA . THR A 1 130 ? 40.707 14.762 52.220 1.00 14.28 526 THR A CA 1
ATOM 1850 C C . THR A 1 130 ? 40.977 15.936 53.141 1.00 14.27 526 THR A C 1
ATOM 1851 O O . THR A 1 130 ? 42.043 16.570 53.094 1.00 16.25 526 THR A O 1
ATOM 1862 N N . LEU A 1 131 ? 39.990 16.284 53.957 1.00 13.89 527 LEU A N 1
ATOM 1863 C CA . LEU A 1 131 ? 40.103 17.431 54.826 1.00 13.68 527 LEU A CA 1
ATOM 1864 C C . LEU A 1 131 ? 41.187 17.219 55.878 1.00 13.97 527 LEU A C 1
ATOM 1865 O O . LEU A 1 131 ? 41.338 16.132 56.436 1.00 15.22 527 LEU A O 1
ATOM 1881 N N . GLU A 1 132 ? 41.871 18.302 56.170 1.00 14.43 528 GLU A N 1
ATOM 1882 C CA . GLU A 1 132 ? 42.835 18.363 57.242 1.00 14.58 528 GLU A CA 1
ATOM 1883 C C . GLU A 1 132 ? 42.410 19.438 58.225 1.00 13.94 528 GLU A C 1
ATOM 1884 O O . GLU A 1 132 ? 41.571 20.299 57.925 1.00 14.05 528 GLU A O 1
ATOM 1896 N N . ASN A 1 133 ? 43.041 19.421 59.410 1.00 14.19 529 ASN A N 1
ATOM 1897 C CA . ASN A 1 133 ? 42.665 20.392 60.426 1.00 13.91 529 ASN A CA 1
ATOM 1898 C C . ASN A 1 133 ? 42.833 21.813 59.936 1.00 14.57 529 ASN A C 1
ATOM 1899 O O . ASN A 1 133 ? 41.993 22.660 60.286 1.00 13.98 529 ASN A O 1
ATOM 1910 N N . THR A 1 134 ? 43.807 22.102 59.116 1.00 14.19 530 THR A N 1
ATOM 1911 C CA . THR A 1 134 ? 44.022 23.469 58.640 1.00 15.22 530 THR A CA 1
ATOM 1912 C C . THR A 1 134 ? 42.859 24.022 57.825 1.00 14.01 530 THR A C 1
ATOM 1913 O O . THR A 1 134 ? 42.719 25.217 57.685 1.00 15.25 530 THR A O 1
ATOM 1924 N N . ASN A 1 135 ? 42.024 23.113 57.248 1.00 13.65 531 ASN A N 1
ATOM 1925 C CA . ASN A 1 135 ? 40.867 23.518 56.450 1.00 13.49 531 ASN A CA 1
ATOM 1926 C C . ASN A 1 135 ? 39.644 23.829 57.309 1.00 12.82 531 ASN A C 1
ATOM 1927 O O . ASN A 1 135 ? 38.652 24.284 56.747 1.00 13.60 531 ASN A O 1
ATOM 1938 N N . LEU A 1 136 ? 39.656 23.562 58.587 1.00 12.90 532 LEU A N 1
ATOM 1939 C CA . LEU A 1 136 ? 38.456 23.708 59.378 1.00 13.08 532 LEU A CA 1
ATOM 1940 C C . LEU A 1 136 ? 38.360 25.103 59.976 1.00 13.60 532 LEU A C 1
ATOM 1941 O O . LEU A 1 136 ? 39.336 25.657 60.489 1.00 14.58 532 LEU A O 1
ATOM 1957 N N . PRO A 1 137 ? 37.159 25.689 59.973 1.00 14.16 533 PRO A N 1
ATOM 1958 C CA . PRO A 1 137 ? 36.964 26.994 60.612 1.00 14.74 533 PRO A CA 1
ATOM 1959 C C . PRO A 1 137 ? 36.921 26.828 62.118 1.00 13.74 533 PRO A C 1
ATOM 1960 O O . PRO A 1 137 ? 36.824 25.731 62.641 1.00 14.55 533 PRO A O 1
ATOM 1971 N N . ALA A 1 138 ? 36.985 27.959 62.788 1.00 14.53 534 ALA A N 1
ATOM 1972 C CA . ALA A 1 138 ? 36.833 27.950 64.245 1.00 13.93 534 ALA A CA 1
ATOM 1973 C C . ALA A 1 138 ? 35.452 27.448 64.617 1.00 13.93 534 ALA A C 1
ATOM 1974 O O . ALA A 1 138 ? 34.424 27.813 64.002 1.00 14.86 534 ALA A O 1
ATOM 1981 N N . THR A 1 139 ? 35.398 26.655 65.677 1.00 13.03 535 THR A N 1
ATOM 1982 C CA . THR A 1 139 ? 34.150 26.196 66.231 1.00 13.40 535 THR A CA 1
ATOM 1983 C C . THR A 1 139 ? 34.202 26.321 67.753 1.00 12.98 535 THR A C 1
ATOM 1984 O O . THR A 1 139 ? 35.251 26.582 68.326 1.00 13.57 535 THR A O 1
ATOM 1995 N N . GLU A 1 140 ? 33.047 26.118 68.393 1.00 13.86 536 GLU A N 1
ATOM 1996 C CA . GLU A 1 140 ? 33.023 26.025 69.848 1.00 13.60 536 GLU A CA 1
ATOM 1997 C C . GLU A 1 140 ? 31.927 25.048 70.241 1.00 13.22 536 GLU A C 1
ATOM 1998 O O . GLU A 1 140 ? 30.983 24.823 69.500 1.00 14.31 536 GLU A O 1
ATOM 2010 N N . THR A 1 141 ? 32.044 24.534 71.473 1.00 12.84 537 THR A N 1
ATOM 2011 C CA . THR A 1 141 ? 31.023 23.691 72.019 1.00 12.38 537 THR A CA 1
ATOM 2012 C C . THR A 1 141 ? 29.720 24.442 72.112 1.00 12.81 537 THR A C 1
ATOM 2013 O O . THR A 1 141 ? 29.652 25.643 72.305 1.00 14.26 537 THR A O 1
ATOM 2024 N N . ASP A 1 142 ? 28.629 23.664 71.963 1.00 12.90 538 ASP A N 1
ATOM 2025 C CA . ASP A 1 142 ? 27.270 24.205 72.036 1.00 14.17 538 ASP A CA 1
ATOM 2026 C C . ASP A 1 142 ? 26.920 24.720 73.450 1.00 14.40 538 ASP A C 1
ATOM 2027 O O . ASP A 1 142 ? 26.143 25.674 73.587 1.00 16.97 538 ASP A O 1
ATOM 2036 N N . GLU A 1 143 ? 27.455 24.066 74.463 1.00 13.10 539 GLU A N 1
ATOM 2037 C CA . GLU A 1 143 ? 27.264 24.412 75.868 1.00 13.19 539 GLU A CA 1
ATOM 2038 C C . GLU A 1 143 ? 28.583 24.790 76.510 1.00 13.03 539 GLU A C 1
ATOM 2039 O O . GLU A 1 143 ? 29.665 24.461 76.026 1.00 13.41 539 GLU A O 1
ATOM 2051 N N . GLU A 1 144 ? 28.489 25.475 77.639 1.00 13.47 540 GLU A N 1
ATOM 2052 C CA . GLU A 1 144 ? 29.669 25.769 78.415 1.00 12.64 540 GLU A CA 1
ATOM 2053 C C . GLU A 1 144 ? 30.183 24.509 79.079 1.00 12.73 540 GLU A C 1
ATOM 2054 O O . GLU A 1 144 ? 29.423 23.653 79.545 1.00 13.98 540 GLU A O 1
ATOM 2066 N N . VAL A 1 145 ? 31.522 24.448 79.186 1.00 12.71 541 VAL A N 1
ATOM 2067 C CA . VAL A 1 145 ? 32.203 23.381 79.883 1.00 12.84 541 VAL A CA 1
ATOM 2068 C C . VAL A 1 145 ? 33.182 24.045 80.856 1.00 12.86 541 VAL A C 1
ATOM 2069 O O . VAL A 1 145 ? 33.342 25.245 80.895 1.00 14.01 541 VAL A O 1
ATOM 2082 N N . LEU A 1 146 ? 33.850 23.262 81.666 1.00 15.59 542 LEU A N 1
ATOM 2083 C CA . LEU A 1 146 ? 34.909 23.734 82.571 1.00 14.78 542 LEU A CA 1
ATOM 2084 C C . LEU A 1 146 ? 36.246 23.692 81.856 1.00 14.91 542 LEU A C 1
ATOM 2085 O O . LEU A 1 146 ? 36.697 22.602 81.441 1.00 19.01 542 LEU A O 1
ATOM 2101 N N . ILE A 1 147 ? 36.849 24.859 81.707 1.00 14.34 543 ILE A N 1
ATOM 2102 C CA . ILE A 1 147 ? 38.085 25.017 80.956 1.00 14.43 543 ILE A CA 1
ATOM 2103 C C . ILE A 1 147 ? 39.193 25.452 81.915 1.00 15.53 543 ILE A C 1
ATOM 2104 O O . ILE A 1 147 ? 39.012 26.412 82.698 1.00 16.92 543 ILE A O 1
ATOM 2120 N N . VAL A 1 148 ? 40.336 24.797 81.857 1.00 14.87 544 VAL A N 1
ATOM 2121 C CA . VAL A 1 148 ? 41.482 25.210 82.653 1.00 16.79 544 VAL A CA 1
ATOM 2122 C C . VAL A 1 148 ? 41.835 26.622 82.353 1.00 18.15 544 VAL A C 1
ATOM 2123 O O . VAL A 1 148 ? 41.982 26.960 81.157 1.00 21.64 544 VAL A O 1
ATOM 2136 N N . ASP A 1 149 ? 42.023 27.456 83.357 1.00 20.84 545 ASP A N 1
ATOM 2137 C CA . ASP A 1 149 ? 42.341 28.871 83.101 1.00 23.09 545 ASP A CA 1
ATOM 2138 C C . ASP A 1 149 ? 43.096 29.454 84.256 1.00 24.83 545 ASP A C 1
ATOM 2139 O O . ASP A 1 149 ? 42.498 29.645 85.331 1.00 33.62 545 ASP A O 1
ATOM 2148 N N . GLU A 1 150 ? 44.378 29.793 84.035 1.00 30.02 546 GLU A N 1
ATOM 2149 C CA . GLU A 1 150 ? 45.190 30.384 85.089 1.00 31.18 546 GLU A CA 1
ATOM 2150 C C . GLU A 1 150 ? 44.482 31.653 85.534 1.00 31.57 546 GLU A C 1
ATOM 2151 O O . GLU A 1 150 ? 44.633 32.010 86.696 1.00 38.60 546 GLU A O 1
ATOM 2163 N N . ASN A 1 151 ? 43.657 32.351 84.753 1.00 36.93 547 ASN A N 1
ATOM 2164 C CA . ASN A 1 151 ? 42.975 33.569 85.111 1.00 44.62 547 ASN A CA 1
ATOM 2165 C C . ASN A 1 151 ? 41.543 33.282 85.538 1.00 45.74 547 ASN A C 1
ATOM 2166 O O . ASN A 1 151 ? 40.773 34.221 85.659 1.00 58.68 547 ASN A O 1
ATOM 2177 N N . GLY A 1 152 ? 41.190 32.023 85.716 1.00 42.09 548 GLY A N 1
ATOM 2178 C CA . GLY A 1 152 ? 39.834 31.576 86.018 1.00 42.71 548 GLY A CA 1
ATOM 2179 C C . GLY A 1 152 ? 39.431 32.016 87.414 1.00 47.33 548 GLY A C 1
ATOM 2180 O O . GLY A 1 152 ? 40.310 32.348 88.207 1.00 52.90 548 GLY A O 1
ATOM 2184 N N . SER A 1 153 ? 38.110 31.976 87.666 1.00 44.05 549 SER A N 1
ATOM 2185 C CA . SER A 1 153 ? 37.620 32.279 88.999 1.00 47.42 549 SER A CA 1
ATOM 2186 C C . SER A 1 153 ? 36.981 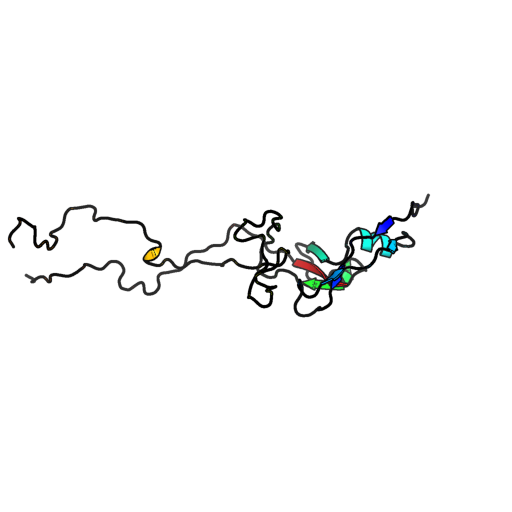31.051 89.617 1.00 45.53 549 SER A C 1
ATOM 2187 O O . SER A 1 153 ? 36.680 31.067 90.829 1.00 53.69 549 SER A O 1
ATOM 2195 N N . VAL A 1 154 ? 36.765 30.015 88.870 1.00 38.31 550 VAL A N 1
ATOM 2196 C CA . VAL A 1 154 ? 36.081 28.816 89.351 1.00 38.71 550 VAL A CA 1
ATOM 2197 C C . VAL A 1 154 ? 37.105 27.852 89.952 1.00 39.53 550 VAL A C 1
ATOM 2198 O O . VAL A 1 154 ? 38.125 27.415 89.350 1.00 36.42 550 VAL A O 1
ATOM 2211 N N . ILE A 1 155 ? 36.829 27.546 91.236 1.00 42.92 551 ILE A N 1
ATOM 2212 C CA . ILE A 1 155 ? 37.733 26.648 91.873 1.00 41.33 551 ILE A CA 1
ATOM 2213 C C . ILE A 1 155 ? 37.103 25.265 91.990 1.00 45.33 551 ILE A C 1
ATOM 2214 O O . ILE A 1 155 ? 35.982 25.164 92.456 1.00 53.64 551 ILE A O 1
ATOM 2230 N N . VAL A 1 156 ? 37.818 24.276 91.530 1.00 47.14 552 VAL A N 1
ATOM 2231 C CA . VAL A 1 156 ? 37.610 22.862 91.475 1.00 52.69 552 VAL A CA 1
ATOM 2232 C C . VAL A 1 156 ? 38.773 22.242 92.245 1.00 56.40 552 VAL A C 1
ATOM 2233 O O . VAL A 1 156 ? 38.586 21.461 93.172 1.00 66.93 552 VAL A O 1
ATOM 2246 N N . TYR A 1 170 ? 31.773 8.700 90.315 1.00 56.65 566 TYR A N 1
ATOM 2247 C CA . TYR A 1 170 ? 32.500 7.377 90.397 1.00 50.50 566 TYR A CA 1
ATOM 2248 C C . TYR A 1 170 ? 33.905 7.384 89.838 1.00 52.70 566 TYR A C 1
ATOM 2249 O O . TYR A 1 170 ? 34.725 6.562 90.216 1.00 76.34 566 TYR A O 1
ATOM 2267 N N . THR A 1 171 ? 34.266 8.291 88.945 1.00 48.10 567 THR A N 1
ATOM 2268 C CA . THR A 1 171 ? 35.440 8.454 88.161 1.00 34.53 567 THR A CA 1
ATOM 2269 C C . THR A 1 171 ? 36.132 9.726 88.682 1.00 34.50 567 THR A C 1
ATOM 2270 O O . THR A 1 171 ? 35.620 10.600 89.325 1.00 38.28 567 THR A O 1
ATOM 2281 N N . LYS A 1 172 ? 37.410 9.673 88.350 1.00 33.32 568 LYS A N 1
ATOM 2282 C CA . LYS A 1 172 ? 38.126 10.899 88.427 1.00 34.61 568 LYS A CA 1
ATOM 2283 C C . LYS A 1 172 ? 38.037 11.533 87.034 1.00 30.75 568 LYS A C 1
ATOM 2284 O O . LYS A 1 172 ? 37.289 11.138 86.121 1.00 24.69 568 LYS A O 1
ATOM 2303 N N . TYR A 1 173 ? 38.871 12.563 86.896 1.00 25.60 569 TYR A N 1
ATOM 2304 C CA . TYR A 1 173 ? 39.015 13.347 85.697 1.00 21.93 569 TYR A CA 1
ATOM 2305 C C . TYR A 1 173 ? 40.476 13.514 85.352 1.00 23.33 569 TYR A C 1
ATOM 2306 O O . TYR A 1 173 ? 41.365 13.332 86.199 1.00 29.67 569 TYR A O 1
ATOM 2324 N N . ARG A 1 174 ? 40.710 13.909 84.147 1.00 19.40 570 ARG A N 1
ATOM 2325 C CA . ARG A 1 174 ? 41.992 14.482 83.774 1.00 18.94 570 ARG A CA 1
ATOM 2326 C C . ARG A 1 174 ? 41.797 15.853 83.153 1.00 16.63 570 ARG A C 1
ATOM 2327 O O . ARG A 1 174 ? 40.771 16.184 82.607 1.00 16.92 570 ARG A O 1
ATOM 2348 N N . GLU A 1 175 ? 42.865 16.641 83.273 1.00 17.53 571 GLU A N 1
ATOM 2349 C CA . GLU A 1 175 ? 42.955 17.934 82.658 1.00 15.41 571 GLU A CA 1
ATOM 2350 C C . GLU A 1 175 ? 43.663 17.772 81.323 1.00 15.27 571 GLU A C 1
ATOM 2351 O O . GLU A 1 175 ? 44.861 17.494 81.317 1.00 16.45 571 GLU A O 1
ATOM 2372 N N . ALA A 1 176 ? 42.944 17.938 80.205 1.00 13.98 572 ALA A N 1
ATOM 2373 C CA . ALA A 1 176 ? 43.569 17.719 78.909 1.00 14.13 572 ALA A CA 1
ATOM 2374 C C . ALA A 1 176 ? 42.674 18.338 77.852 1.00 13.33 572 ALA A C 1
ATOM 2375 O O . ALA A 1 176 ? 41.495 18.579 78.047 1.00 13.43 572 ALA A O 1
ATOM 2382 N N . LYS A 1 177 ? 43.278 18.573 76.694 1.00 14.18 573 LYS A N 1
ATOM 2383 C CA . LYS A 1 177 ? 42.492 18.938 75.513 1.00 13.17 573 LYS A CA 1
ATOM 2384 C C . LYS A 1 177 ? 41.634 17.758 75.125 1.00 13.23 573 LYS A C 1
ATOM 2385 O O . LYS A 1 177 ? 42.112 16.632 75.104 1.00 16.09 573 LYS A O 1
ATOM 2404 N N . ALA A 1 178 ? 40.372 18.015 74.854 1.00 12.27 574 ALA A N 1
ATOM 2405 C CA . ALA A 1 178 ? 39.427 16.942 74.523 1.00 12.58 574 ALA A CA 1
ATOM 2406 C C . ALA A 1 178 ? 39.423 16.707 73.016 1.00 12.24 574 ALA A C 1
ATOM 2407 O O . ALA A 1 178 ? 39.170 17.675 72.261 1.00 12.87 574 ALA A O 1
ATOM 2414 N N . SER A 1 179 ? 39.668 15.518 72.595 1.00 12.45 575 SER A N 1
ATOM 2415 C CA . SER A 1 179 ? 39.636 15.178 71.166 1.00 12.90 575 SER A CA 1
ATOM 2416 C C . SER A 1 179 ? 38.202 14.978 70.677 1.00 12.27 575 SER A C 1
ATOM 2417 O O . SER A 1 179 ? 37.292 14.627 71.415 1.00 12.50 575 SER A O 1
ATOM 2425 N N . THR A 1 180 ? 38.082 15.187 69.359 1.00 12.27 576 THR A N 1
ATOM 2426 C CA . THR A 1 180 ? 36.927 14.807 68.574 1.00 12.21 576 THR A CA 1
ATOM 2427 C C . THR A 1 180 ? 37.428 14.032 67.377 1.00 12.75 576 THR A C 1
ATOM 2428 O O . THR A 1 180 ? 38.350 14.525 66.694 1.00 13.62 576 THR A O 1
ATOM 2439 N N . ASN A 1 181 ? 36.837 12.907 67.067 1.00 12.85 577 ASN A N 1
ATOM 2440 C CA . ASN A 1 181 ? 37.184 12.162 65.863 1.00 13.24 577 ASN A CA 1
ATOM 2441 C C . ASN A 1 181 ? 38.624 11.735 65.842 1.00 13.50 577 ASN A C 1
ATOM 2442 O O . ASN A 1 181 ? 39.284 11.673 64.805 1.00 14.47 577 ASN A O 1
ATOM 2453 N N . SER A 1 182 ? 39.164 11.334 67.022 1.00 14.69 578 SER A N 1
ATOM 2454 C CA . SER A 1 182 ? 40.576 10.966 67.122 1.00 16.32 578 SER A CA 1
ATOM 2455 C C . SER A 1 182 ? 40.958 9.820 66.197 1.00 17.32 578 SER A C 1
ATOM 2456 O O . SER A 1 182 ? 42.144 9.739 65.831 1.00 19.77 578 SER A O 1
ATOM 2464 N N . THR A 1 183 ? 40.010 8.962 65.840 1.00 17.59 579 THR A N 1
ATOM 2465 C CA . THR A 1 183 ? 40.356 7.795 65.019 1.00 20.35 579 THR A CA 1
ATOM 2466 C C . THR A 1 183 ? 40.327 8.142 63.536 1.00 21.32 579 THR A C 1
ATOM 2467 O O . THR A 1 183 ? 40.594 7.254 62.696 1.00 24.75 579 THR A O 1
ATOM 2478 N N . HIS A 1 184 ? 40.007 9.356 63.120 1.00 18.03 580 HIS A N 1
ATOM 2479 C CA . HIS A 1 184 ? 39.903 9.691 61.704 1.00 18.09 580 HIS A CA 1
ATOM 2480 C C . HIS A 1 184 ? 41.250 10.112 61.141 1.00 21.04 580 HIS A C 1
ATOM 2481 O O . HIS A 1 184 ? 41.560 11.294 60.885 1.00 21.98 580 HIS A O 1
ATOM 2495 N N . THR A 1 185 ? 42.062 9.082 60.929 1.00 25.03 581 THR A N 1
ATOM 2496 C CA . THR A 1 185 ? 43.453 9.258 60.562 1.00 28.37 581 THR A CA 1
ATOM 2497 C C . THR A 1 185 ? 43.759 8.320 59.408 1.00 30.89 581 THR A C 1
ATOM 2498 O O . THR A 1 185 ? 44.358 7.269 59.538 1.00 40.65 581 THR A O 1
ATOM 2509 N N . PRO A 1 186 ? 43.386 8.667 58.195 1.00 28.25 582 PRO A N 1
ATOM 2510 C CA . PRO A 1 186 ? 42.681 9.885 57.788 1.00 23.92 582 PRO A CA 1
ATOM 2511 C C . PRO A 1 186 ? 41.189 9.706 57.770 1.00 20.48 582 PRO A C 1
ATOM 2512 O O . PRO A 1 186 ? 40.615 8.592 57.769 1.00 22.71 582 PRO A O 1
ATOM 2523 N N . PRO A 1 187 ? 40.493 10.834 57.659 1.00 17.94 583 PRO A N 1
ATOM 2524 C CA . PRO A 1 187 ? 39.069 10.780 57.404 1.00 16.05 583 PRO A CA 1
ATOM 2525 C C . PRO A 1 187 ? 38.754 10.2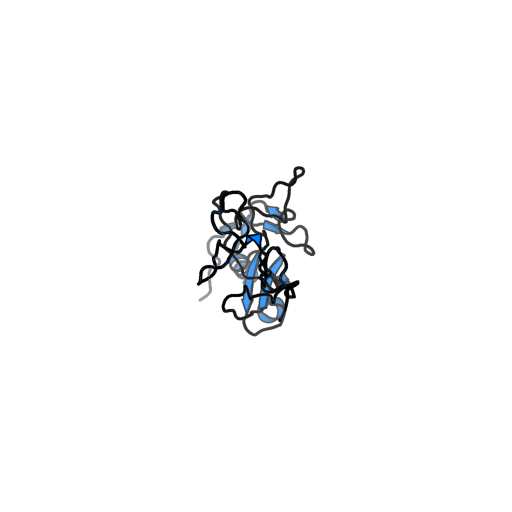90 56.009 1.00 15.84 583 PRO A C 1
ATOM 2526 O O . PRO A 1 187 ? 39.638 10.173 55.151 1.00 18.75 583 PRO A O 1
ATOM 2537 N N . THR A 1 188 ? 37.490 10.028 55.742 1.00 16.52 584 THR A N 1
ATOM 2538 C CA . THR A 1 188 ? 36.948 9.624 54.450 1.00 16.55 584 THR A CA 1
ATOM 2539 C C . THR A 1 188 ? 37.097 10.802 53.491 1.00 15.27 584 THR A C 1
ATOM 2540 O O . THR A 1 188 ? 36.712 11.929 53.814 1.00 15.64 584 THR A O 1
ATOM 2551 N N . SER A 1 189 ? 37.632 10.550 52.292 1.00 15.54 585 SER A N 1
ATOM 2552 C CA . SER A 1 189 ? 37.717 11.583 51.291 1.00 14.93 585 SER A CA 1
ATOM 2553 C C . SER A 1 189 ? 36.348 11.973 50.746 1.00 14.55 585 SER A C 1
ATOM 2554 O O . SER A 1 189 ? 35.366 11.234 50.889 1.00 16.67 585 SER A O 1
ATOM 2567 N N . ILE A 1 190 ? 36.325 13.126 50.102 1.00 15.03 586 ILE A N 1
ATOM 2568 C CA . ILE A 1 190 ? 35.111 13.669 49.509 1.00 15.03 586 ILE A CA 1
ATOM 2569 C C . ILE A 1 190 ? 35.346 13.822 47.994 1.00 13.80 586 ILE A C 1
ATOM 2570 O O . ILE A 1 190 ? 36.426 14.229 47.580 1.00 14.12 586 ILE A O 1
ATOM 2599 N N . THR A 1 191 ? 34.336 13.526 47.191 1.00 13.99 587 THR A N 1
ATOM 2600 C CA . THR A 1 191 ? 34.473 13.734 45.751 1.00 13.52 587 THR A CA 1
ATOM 2601 C C . THR A 1 191 ? 34.773 15.186 45.455 1.00 12.38 587 THR A C 1
ATOM 2602 O O . THR A 1 191 ? 34.236 16.086 46.090 1.00 13.54 587 THR A O 1
ATOM 2613 N N . ASN A 1 192 ? 35.569 15.361 44.393 1.00 12.17 588 ASN A N 1
ATOM 2614 C CA . ASN A 1 192 ? 35.825 16.661 43.824 1.00 12.26 588 ASN A CA 1
ATOM 2615 C C . ASN A 1 192 ? 35.423 16.679 42.347 1.00 11.99 588 ASN A C 1
ATOM 2616 O O . ASN A 1 192 ? 35.925 17.528 41.620 1.00 12.89 588 ASN A O 1
ATOM 2627 N N . ILE A 1 193 ? 34.587 15.787 41.911 1.00 12.08 589 ILE A N 1
ATOM 2628 C CA . ILE A 1 193 ? 34.219 15.645 40.486 1.00 11.91 589 ILE A CA 1
ATOM 2629 C C . ILE A 1 193 ? 32.794 16.115 40.283 1.00 11.69 589 ILE A C 1
ATOM 2630 O O . ILE A 1 193 ? 31.875 15.631 40.977 1.00 12.27 589 ILE A O 1
ATOM 2646 N N . GLN A 1 194 ? 32.572 17.067 39.378 1.00 11.80 590 GLN A N 1
ATOM 2647 C CA . GLN A 1 194 ? 31.259 17.586 39.053 1.00 11.54 590 GLN A CA 1
ATOM 2648 C C . GLN A 1 194 ? 30.614 16.688 38.018 1.00 11.48 590 GLN A C 1
ATOM 2649 O O . GLN A 1 194 ? 31.276 15.803 37.448 1.00 12.25 590 GLN A O 1
ATOM 2663 N N . PRO A 1 195 ? 29.327 16.852 37.719 1.00 11.34 591 PRO A N 1
ATOM 2664 C CA . PRO A 1 195 ? 28.680 15.876 36.820 1.00 11.44 591 PRO A CA 1
ATOM 2665 C C . PRO A 1 195 ? 29.351 15.812 35.482 1.00 10.81 591 PRO A C 1
ATOM 2666 O O . PRO A 1 195 ? 29.594 16.841 34.826 1.00 11.15 591 PRO A O 1
ATOM 2677 N N . TYR A 1 196 ? 29.613 14.595 35.046 1.00 11.01 592 TYR A N 1
ATOM 2678 C CA . TYR A 1 196 ? 30.369 14.324 33.806 1.00 10.99 592 TYR A CA 1
ATOM 2679 C C . TYR A 1 196 ? 29.754 13.221 33.011 1.00 10.85 592 TYR A C 1
ATOM 2680 O O . TYR A 1 196 ? 29.019 12.374 33.504 1.00 11.81 592 TYR A O 1
ATOM 2698 N N . ILE A 1 197 ? 30.170 13.165 31.738 1.00 10.62 593 ILE A N 1
ATOM 2699 C CA . ILE A 1 197 ? 30.095 11.992 30.887 1.00 10.62 593 ILE A CA 1
ATOM 2700 C C . ILE A 1 197 ? 31.431 11.874 30.188 1.00 10.23 593 ILE A C 1
ATOM 2701 O O . ILE A 1 197 ? 32.040 12.866 29.811 1.00 11.41 593 ILE A O 1
ATOM 2717 N N . THR A 1 198 ? 31.921 10.656 30.007 1.00 10.68 594 THR A N 1
ATOM 2718 C CA . THR A 1 198 ? 33.174 10.458 29.267 1.00 10.47 594 THR A CA 1
ATOM 2719 C C . THR A 1 198 ? 32.879 10.325 27.757 1.00 10.51 594 THR A C 1
ATOM 2720 O O . THR A 1 198 ? 31.832 9.858 27.349 1.00 11.11 594 THR A O 1
ATOM 2731 N N . VAL A 1 199 ? 33.872 10.750 26.988 1.00 10.86 595 VAL A N 1
ATOM 2732 C CA . VAL A 1 199 ? 33.871 10.686 25.527 1.00 10.48 595 VAL A CA 1
ATOM 2733 C C . VAL A 1 199 ? 35.248 10.249 25.056 1.00 10.37 595 VAL A C 1
ATOM 2734 O O . VAL A 1 199 ? 36.247 10.435 25.749 1.00 11.12 595 VAL A O 1
ATOM 2747 N N . TYR A 1 200 ? 35.331 9.703 23.822 1.00 10.47 596 TYR A N 1
ATOM 2748 C CA . TYR A 1 200 ? 36.608 9.429 23.216 1.00 10.34 596 TYR A CA 1
ATOM 2749 C C . TYR A 1 200 ? 37.183 10.719 22.671 1.00 10.80 596 TYR A C 1
ATOM 2750 O O . TYR A 1 200 ? 36.635 11.290 21.720 1.00 11.97 596 TYR A O 1
ATOM 2768 N N . ARG A 1 201 ? 38.270 11.221 23.261 1.00 11.31 597 ARG A N 1
ATOM 2769 C CA . ARG A 1 201 ? 38.873 12.480 22.887 1.00 10.79 597 ARG A CA 1
ATOM 2770 C C . ARG A 1 201 ? 40.234 12.261 22.277 1.00 10.67 597 ARG A C 1
ATOM 2771 O O . ARG A 1 201 ? 41.057 11.525 22.842 1.00 11.81 597 ARG A O 1
ATOM 2792 N N . TRP A 1 202 ? 40.486 12.919 21.147 1.00 10.76 598 TRP A N 1
ATOM 2793 C CA . TRP A 1 202 ? 41.665 12.751 20.361 1.00 10.73 598 TRP A CA 1
ATOM 2794 C C . TRP A 1 202 ? 42.286 14.092 19.995 1.00 11.17 598 TRP A C 1
ATOM 2795 O O . TRP A 1 202 ? 41.576 15.105 19.900 1.00 12.07 598 TRP A O 1
ATOM 2816 N N . ILE A 1 203 ? 43.585 14.056 19.757 1.00 11.12 599 ILE A N 1
ATOM 2817 C CA . ILE A 1 203 ? 44.341 15.177 19.180 1.00 11.49 599 ILE A CA 1
ATOM 2818 C C . ILE A 1 203 ? 44.886 14.744 17.843 1.00 11.01 599 ILE A C 1
ATOM 2819 O O . ILE A 1 203 ? 45.401 13.632 17.701 1.00 11.99 599 ILE A O 1
ATOM 2835 N N . ARG A 1 204 ? 44.818 15.620 16.861 1.00 11.19 600 ARG A N 1
ATOM 2836 C CA . ARG A 1 204 ? 45.505 15.347 15.573 1.00 11.98 600 ARG A CA 1
ATOM 2837 C C . ARG A 1 204 ? 46.969 15.694 15.756 1.00 11.75 600 ARG A C 1
ATOM 2838 O O . ARG A 1 204 ? 47.344 16.839 16.006 1.00 12.68 600 ARG A O 1
ATOM 2859 N N . ILE A 1 205 ? 47.833 14.666 15.632 1.00 13.04 601 ILE A N 1
ATOM 2860 C CA . ILE A 1 205 ? 49.246 14.841 15.856 1.00 13.55 601 ILE A CA 1
ATOM 2861 C C . ILE A 1 205 ? 50.062 15.074 14.592 1.00 14.92 601 ILE A C 1
ATOM 2862 O O . ILE A 1 205 ? 51.188 15.585 14.707 1.00 16.51 601 ILE A O 1
ATOM 2878 N N . ALA A 1 206 ? 49.502 14.722 13.434 1.00 15.63 602 ALA A N 1
ATOM 2879 C CA . ALA A 1 206 ? 50.198 14.926 12.142 1.00 16.39 602 ALA A CA 1
ATOM 2880 C C . ALA A 1 206 ? 49.140 14.788 11.037 1.00 16.06 602 ALA A C 1
ATOM 2881 O O . ALA A 1 206 ? 48.029 14.325 11.301 1.00 15.90 602 ALA A O 1
#

Sequence (184 aa):
LYVSQGPGVDISGDVNLTDFDKIGWPNVEAVQSYQREFNAVSNIFDTIYPIGTIYENAVNPNNPVTYMGFGSWKLFGQGKVLVGWNEDISDPNFALNNNDLDSGGNPSHTAGGTGGSTSVTLENTNLPATETDEEVLIVDENGSVIVYTKYREAKASTNSTHTPPTSITNIQPYITVYRWIRIA

InterPro domains:
  IPR008987 Baseplate structural protein Gp9/Gp10, N-terminal domain [PF07880] (2-155)
  IPR027411 Baseplate structural protein Gp9/Gp10 middle domain superfamily [G3DSA:2.60.120.640] (49-150)
  IPR034695 Baseplate wedge protein gp10 [MF_04106] (1-602)
  IPR036240 Gp9-like superfamily [SSF50017] (1-233)
  IPR053827 Baseplate structural protein Gp10, C-terminal domain [PF21939] (449-601)
  IPR054430 Baseplate wedge protein gp10, domain 3 [PF22670] (267-388)
  IPR056391 Baseplate protein gp9-like, C-terminal [PF23618] (156-265)

=== Feature glossary ===
Legend for the data blocks above and below:

— What the protein is —

The amino-acid sequence is the protein's primary structure: the linear order of residues from the N-terminus to the C-terminus, written in one-letter code. Everything else here — the 3D coordinates, the secondary structure, the domain annotations — is ultimately a consequence of this string.

Database cross-references. InterPro integrates a dozen domain/family signature databases into unified entries with residue-range hits. GO terms attach function/process/location labels with evidence codes. CATH codes position the fold in a four-level structural taxonomy. Organism is the NCBI-taxonomy species name.

— Where its atoms are —

The mmCIF block holds the 3D Cartesian coordinates of each backbone atom (N, Cα, C, O) in ångströms. mmCIF is the PDB's canonical archive format — a tagged-loop text representation of the atomic model.

The six renders are orthographic views along the three Cartesian axes in both directions. Representation (cartoon, sticks, or surface) and color scheme (sequence-rainbow or by-chain) vary across proteins so the training set covers all the common visualization conventions.

— Local backbone conformation —

Secondary structure is the local, repeating backbone conformation. DSSP classifies it into eight states by reading the hydrogen-bond network: three helix types (H, G, I), two β types (E, B), two non-regular types (T, S), and unstructured coil (-).

SS3 is a coarse helix/strand/coil call (letters a/b/c) made by the P-SEA algorithm from inter-Cα distances and dihedrals. It is less detailed than DSSP but needs only Cα positions.

Backbone dihedral angles. Every residue except chain termini has a φ (preceding-C → N → Cα → C) and a ψ (N → Cα → C → next-N). They are reported in degrees following the IUPAC sign convention. Secondary structure is essentially a statement about which (φ, ψ) basin each residue occupies.

— Global shape and packing —

The geometric summary reports three shape descriptors. Rg (radius of gyration) measures how spread out the Cα atoms are about their centre of mass; compact globular proteins have small Rg, elongated or unfolded ones large. Cα contacts (<8 Å, |i−j|>4) count long-range residue pairs in spatial proximity — high for tightly packed folds, near zero for rods or random coil. The bounding-box extents give the protein's footprint along x, y, z in Å.

Solvent accessibility: the surface area of each residue that a 1.4 Å water probe can touch, in Å². When only backbone atoms are present the absolute values are lower than full-atom SASA (side chains contribute most of the area) and are flagged as backbone-only.

Plot images: a contact map (which residues are close in 3D, as an N×N binary image), a Ramachandran scatter (backbone torsion angles, revealing secondary-structure composition at a glance), and — for AlphaFold structures — a PAE heatmap (pairwise prediction confidence).

— Structural neighborhood —

Foldseek's 3Di representation compresses backbone geometry into a per-residue letter drawn from a learned twenty-state alphabet. It captures the tertiary interaction pattern around each residue — which residues are packed against it in space, regardless of where they are in sequence.

Structural nearest neighbors (via Foldseek easy-search vs the PDB). Reported per hit: target PDB id, E-value, and alignment TM-score. A TM-score above ~0.5 is the conventional threshold for 'same fold'.

— Confidence and disorder —

pLDDT (predicted Local Distance Difference Test) is AlphaFold's per-residue confidence score, ranging from 0 to 100. Values above 90 indicate high confidence (typically well-packed cores); 70–90 is confident; 50–70 low confidence; below 50 usually means the region is disordered or the prediction is unreliable there. AlphaFold stores pLDDT in the mmCIF B-factor column.

For experimental (PDB) structures, the B-factor (temperature factor) quantifies the positional spread of each atom in the crystal — a combination of thermal vibration and static disorder — in units of Å². High B-factors mark flexible loops or poorly resolved regions; low B-factors mark the rigid, well-ordered core.

Predicted Aligned Error (PAE) is an AlphaFold confidence matrix: entry (i, j) is the expected error in the position of residue j, in ångströms, when the prediction is superimposed on the true structure at residue i. Low PAE within a block of residues means that block is internally rigid and well-predicted; high PAE between two blocks means their relative placement is uncertain even if each block individually is confident.